Protein AF-A0A2T0FEZ1-F1 (afdb_monomer_lite)

Radius of gyration: 30.51 Å; chains: 1; bounding box: 75×72×94 Å

pLDDT: mean 79.07, std 20.35, range [36.94, 98.0]

InterPro domains:
  IPR008721 ORC6, first cyclin-like domain [PF05460] (5-86)

Structure (mmCIF, N/CA/C/O backbone):
data_AF-A0A2T0FEZ1-F1
#
_entry.id   AF-A0A2T0FEZ1-F1
#
loop_
_atom_site.group_PDB
_atom_site.id
_atom_site.type_symbol
_atom_site.label_atom_id
_atom_site.label_alt_id
_atom_site.label_comp_id
_atom_site.label_asym_id
_atom_site.label_entity_id
_atom_site.label_seq_id
_atom_site.pdbx_PDB_ins_code
_atom_site.Cartn_x
_atom_site.Cartn_y
_atom_site.Cartn_z
_atom_site.occupancy
_atom_site.B_iso_or_equiv
_atom_site.auth_seq_id
_atom_site.auth_comp_id
_atom_site.auth_asym_id
_atom_site.auth_atom_id
_atom_site.pdbx_PDB_model_num
ATOM 1 N N . MET A 1 1 ? 19.765 -25.199 -3.567 1.00 85.38 1 MET A N 1
ATOM 2 C CA . MET A 1 1 ? 18.844 -24.347 -4.361 1.00 85.38 1 MET A CA 1
ATOM 3 C C . MET A 1 1 ? 17.421 -24.829 -4.163 1.00 85.38 1 MET A C 1
ATOM 5 O O . MET A 1 1 ? 16.591 -24.008 -3.808 1.00 85.38 1 MET A O 1
ATOM 9 N N . ASP A 1 2 ? 17.162 -26.126 -4.337 1.00 91.62 2 ASP A N 1
ATOM 10 C CA . ASP A 1 2 ? 15.816 -26.688 -4.180 1.00 91.62 2 ASP A CA 1
ATOM 11 C C . ASP A 1 2 ? 15.259 -26.542 -2.753 1.00 91.62 2 ASP A C 1
ATOM 13 O O . ASP A 1 2 ? 14.091 -26.197 -2.619 1.00 91.62 2 ASP A O 1
ATOM 17 N N . ASP A 1 3 ? 16.087 -26.662 -1.706 1.00 94.62 3 ASP A N 1
ATOM 18 C CA . ASP A 1 3 ? 15.640 -26.450 -0.314 1.00 94.62 3 ASP A CA 1
ATOM 19 C C . ASP A 1 3 ? 15.096 -25.032 -0.078 1.00 94.62 3 ASP A C 1
ATOM 21 O O . ASP A 1 3 ? 14.018 -24.860 0.478 1.00 94.62 3 ASP A O 1
ATOM 25 N N . ALA A 1 4 ? 15.786 -24.010 -0.597 1.00 93.88 4 ALA A N 1
ATOM 26 C CA . ALA A 1 4 ? 15.335 -22.620 -0.497 1.00 93.88 4 ALA A CA 1
ATOM 27 C C . ALA A 1 4 ? 14.052 -22.359 -1.308 1.00 93.88 4 ALA A C 1
ATOM 29 O O . ALA A 1 4 ? 13.229 -21.529 -0.936 1.00 93.88 4 ALA A O 1
ATOM 30 N N . LEU A 1 5 ? 13.866 -23.055 -2.435 1.00 95.56 5 LEU A N 1
ATOM 31 C CA . LEU A 1 5 ? 12.631 -22.962 -3.218 1.00 95.56 5 LEU A CA 1
ATOM 32 C C . LEU A 1 5 ? 11.466 -23.659 -2.514 1.00 95.56 5 LEU A C 1
ATOM 34 O O . LEU A 1 5 ? 10.333 -23.196 -2.632 1.00 95.56 5 LEU A O 1
ATOM 38 N N . ARG A 1 6 ? 11.746 -24.747 -1.789 1.00 95.81 6 ARG A N 1
ATOM 39 C CA . ARG A 1 6 ? 10.765 -25.448 -0.963 1.00 95.81 6 ARG A CA 1
ATOM 40 C C . ARG A 1 6 ? 10.311 -24.577 0.204 1.00 95.81 6 ARG A C 1
ATOM 42 O O . ARG A 1 6 ? 9.114 -24.385 0.335 1.00 95.81 6 ARG A O 1
ATOM 49 N N . GLU A 1 7 ? 11.233 -23.961 0.939 1.00 95.00 7 GLU A N 1
ATOM 50 C CA . GLU A 1 7 ? 10.904 -23.036 2.037 1.00 95.00 7 GLU A CA 1
ATOM 51 C C . GLU A 1 7 ? 10.007 -21.876 1.564 1.00 95.00 7 GLU A C 1
ATOM 53 O O . GLU A 1 7 ? 8.991 -21.556 2.180 1.00 95.00 7 GLU A O 1
ATOM 58 N N . ILE A 1 8 ? 10.324 -21.276 0.408 1.00 94.44 8 ILE A N 1
ATOM 59 C CA . ILE A 1 8 ? 9.474 -20.232 -0.182 1.00 94.44 8 ILE A CA 1
ATOM 60 C C . ILE A 1 8 ? 8.095 -20.793 -0.552 1.00 94.44 8 ILE A C 1
ATOM 62 O O . ILE A 1 8 ? 7.090 -20.125 -0.319 1.00 94.44 8 ILE A O 1
ATOM 66 N N . ALA A 1 9 ? 8.025 -21.994 -1.129 1.00 93.31 9 ALA A N 1
ATOM 67 C CA . ALA A 1 9 ? 6.754 -22.609 -1.500 1.00 93.31 9 ALA A CA 1
ATOM 68 C C . ALA A 1 9 ? 5.882 -22.912 -0.273 1.00 93.31 9 ALA A C 1
ATOM 70 O O . ALA A 1 9 ? 4.688 -22.634 -0.319 1.00 93.31 9 ALA A O 1
ATOM 71 N N . GLU A 1 10 ? 6.476 -23.390 0.823 1.00 94.06 10 GLU A N 1
ATOM 72 C CA . GLU A 1 10 ? 5.790 -23.651 2.101 1.00 94.06 10 GLU A CA 1
ATOM 73 C C . GLU A 1 10 ? 5.221 -22.365 2.711 1.00 94.06 10 GLU A C 1
ATOM 75 O O . GLU A 1 10 ? 4.186 -22.389 3.364 1.00 94.06 10 GLU A O 1
ATOM 80 N N . SER A 1 11 ? 5.849 -21.214 2.449 1.00 92.75 11 SER A N 1
ATOM 81 C CA . SER A 1 11 ? 5.315 -19.917 2.882 1.00 92.75 11 SER A CA 1
ATOM 82 C C . SER A 1 11 ? 4.126 -19.407 2.052 1.00 92.75 11 SER A C 1
ATOM 84 O O . SER A 1 11 ? 3.461 -18.459 2.470 1.00 92.75 11 SER A O 1
ATOM 86 N N . LEU A 1 12 ? 3.885 -19.981 0.866 1.00 89.62 12 LEU A N 1
ATOM 87 C CA . LEU A 1 12 ? 2.881 -19.516 -0.103 1.00 89.62 12 LEU A CA 1
ATOM 88 C C . LEU A 1 12 ? 1.716 -20.487 -0.305 1.00 89.62 12 LEU A C 1
ATOM 90 O O . LEU A 1 12 ? 0.658 -20.067 -0.769 1.00 89.62 12 LEU A O 1
ATOM 94 N N . LEU A 1 13 ? 1.925 -21.772 -0.030 1.00 90.44 13 LEU A N 1
ATOM 95 C CA . LEU A 1 13 ? 0.985 -22.853 -0.295 1.00 90.44 13 LEU A CA 1
ATOM 96 C C . LEU A 1 13 ? 0.828 -23.720 0.951 1.00 90.44 13 LEU A C 1
ATOM 98 O O . LEU A 1 13 ? 1.823 -24.102 1.560 1.00 90.44 13 LEU A O 1
ATOM 102 N N . ASP A 1 14 ? -0.412 -24.106 1.252 1.00 87.44 14 ASP A N 1
ATOM 103 C CA . ASP A 1 14 ? -0.708 -25.040 2.346 1.00 87.44 14 ASP A CA 1
ATOM 104 C C . ASP A 1 14 ? -0.214 -26.469 2.044 1.00 87.44 14 ASP A C 1
ATOM 106 O O . ASP A 1 14 ? 0.121 -27.216 2.961 1.00 87.44 14 ASP A O 1
ATOM 110 N N . ASP A 1 15 ? -0.144 -26.846 0.760 1.00 90.00 15 ASP A N 1
ATOM 111 C CA . ASP A 1 15 ? 0.388 -28.134 0.301 1.00 90.00 15 ASP A CA 1
ATOM 112 C C . ASP A 1 15 ? 1.442 -27.936 -0.798 1.00 90.00 15 ASP A C 1
ATOM 114 O O . ASP A 1 15 ? 1.159 -27.490 -1.919 1.00 90.00 15 ASP A O 1
ATOM 118 N N . VAL A 1 16 ? 2.695 -28.257 -0.472 1.00 89.81 16 VAL A N 1
ATOM 119 C CA . VAL A 1 16 ? 3.830 -28.066 -1.376 1.00 89.81 16 VAL A CA 1
ATOM 120 C C . VAL A 1 16 ? 4.027 -29.296 -2.245 1.00 89.81 16 VAL A C 1
ATOM 122 O O . VAL A 1 16 ? 4.736 -30.244 -1.907 1.00 89.81 16 VAL A O 1
ATOM 125 N N . SER A 1 17 ? 3.460 -29.239 -3.448 1.00 94.06 17 SER A N 1
ATOM 126 C CA . SER A 1 17 ? 3.704 -30.263 -4.459 1.00 94.06 17 SER A CA 1
ATOM 127 C C . SER A 1 17 ? 5.149 -30.217 -4.971 1.00 94.06 17 SER A C 1
ATOM 129 O O . SER A 1 17 ? 5.649 -29.176 -5.407 1.00 94.06 17 SER A O 1
ATOM 131 N N . GLU A 1 18 ? 5.801 -31.379 -5.064 1.00 94.44 18 GLU A N 1
ATOM 132 C CA . GLU A 1 18 ? 7.121 -31.531 -5.697 1.00 94.44 18 GLU A CA 1
ATOM 133 C C . GLU A 1 18 ? 7.138 -31.013 -7.151 1.00 94.44 18 GLU A C 1
ATOM 135 O O . GLU A 1 18 ? 8.157 -30.530 -7.654 1.00 94.44 18 GLU A O 1
ATOM 140 N N . ARG A 1 19 ? 5.975 -31.024 -7.820 1.00 93.88 19 ARG A N 1
ATOM 141 C CA . ARG A 1 19 ? 5.798 -30.431 -9.153 1.00 93.88 19 ARG A CA 1
ATOM 142 C C . ARG A 1 19 ? 6.050 -28.924 -9.159 1.00 93.88 19 ARG A C 1
ATOM 144 O O . ARG A 1 19 ? 6.639 -28.434 -10.123 1.00 93.88 19 ARG A O 1
ATOM 151 N N . VAL A 1 20 ? 5.630 -28.208 -8.112 1.00 95.88 20 VAL A N 1
ATOM 152 C CA . VAL A 1 20 ? 5.852 -26.761 -7.971 1.00 95.88 20 VAL A CA 1
ATOM 153 C C . VAL A 1 20 ? 7.341 -26.500 -7.809 1.00 95.88 20 VAL A C 1
ATOM 155 O O . VAL A 1 20 ? 7.899 -25.767 -8.618 1.00 95.88 20 VAL A O 1
ATOM 158 N N . VAL A 1 21 ? 8.013 -27.174 -6.871 1.00 97.06 21 VAL A N 1
ATOM 159 C CA . VAL A 1 21 ? 9.461 -27.002 -6.635 1.00 97.06 21 VAL A CA 1
ATOM 160 C C . VAL A 1 21 ? 10.263 -27.280 -7.910 1.00 97.06 21 VAL A C 1
ATOM 162 O O . VAL A 1 21 ? 11.043 -26.435 -8.351 1.00 97.06 21 VAL A O 1
ATOM 165 N N . ARG A 1 22 ? 9.999 -28.405 -8.588 1.00 97.44 22 ARG A N 1
ATOM 166 C CA . ARG A 1 22 ? 10.683 -28.766 -9.840 1.00 97.44 22 ARG A CA 1
ATOM 167 C C . ARG A 1 22 ? 10.447 -27.742 -10.953 1.00 97.44 22 ARG A C 1
ATOM 169 O O . ARG A 1 22 ? 11.364 -27.435 -11.723 1.00 97.44 22 ARG A O 1
ATOM 176 N N . ARG A 1 23 ? 9.224 -27.212 -11.068 1.00 97.12 23 ARG A N 1
ATOM 177 C CA . ARG A 1 23 ? 8.894 -26.162 -12.041 1.00 97.12 23 ARG A CA 1
ATOM 178 C C . ARG A 1 23 ? 9.612 -24.857 -11.701 1.00 97.12 23 ARG A C 1
ATOM 180 O O . ARG A 1 23 ? 10.198 -24.261 -12.603 1.00 97.12 23 ARG A O 1
ATOM 187 N N . SER A 1 24 ? 9.639 -24.460 -10.433 1.00 97.44 24 SER A N 1
ATOM 188 C CA . SER A 1 24 ? 10.352 -23.278 -9.943 1.00 97.44 24 SER A CA 1
ATOM 189 C C . SER A 1 24 ? 11.839 -23.335 -10.278 1.00 97.44 24 SER A C 1
ATOM 191 O O . SER A 1 24 ? 12.358 -22.383 -10.859 1.00 97.44 24 SER A O 1
ATOM 193 N N . SER A 1 25 ? 12.516 -24.463 -10.032 1.00 97.94 25 SER A N 1
ATOM 194 C CA . SER A 1 25 ? 13.940 -24.627 -10.368 1.00 97.94 25 SER A CA 1
ATOM 195 C C . SER A 1 25 ? 14.194 -24.438 -11.867 1.00 97.94 25 SER A C 1
ATOM 197 O O . SER A 1 25 ? 15.121 -23.728 -12.264 1.00 97.94 25 SER A O 1
ATOM 199 N N . LYS A 1 26 ? 13.315 -24.977 -12.728 1.00 97.75 26 LYS A N 1
ATOM 200 C CA . LYS A 1 26 ? 13.391 -24.766 -14.184 1.00 97.75 26 LYS A CA 1
ATOM 201 C C . LYS A 1 26 ? 13.213 -23.292 -14.565 1.00 97.75 26 LYS A C 1
ATOM 203 O O . LYS A 1 26 ? 13.960 -22.793 -15.406 1.00 97.75 26 LYS A O 1
ATOM 208 N N . LEU A 1 27 ? 12.263 -22.589 -13.947 1.00 97.81 27 LEU A N 1
ATOM 209 C CA . LEU A 1 27 ? 12.028 -21.161 -14.190 1.00 97.81 27 LEU A CA 1
ATOM 210 C C . LEU A 1 27 ? 13.195 -20.293 -13.709 1.00 97.81 27 LEU A C 1
ATOM 212 O O . LEU A 1 27 ? 13.556 -19.328 -14.380 1.00 97.81 27 LEU A O 1
ATOM 216 N N . VAL A 1 28 ? 13.848 -20.643 -12.598 1.00 98.00 28 VAL A N 1
ATOM 217 C CA . VAL A 1 28 ? 15.049 -19.933 -12.133 1.00 98.00 28 VAL A CA 1
ATOM 218 C C . VAL A 1 28 ? 16.181 -20.063 -13.151 1.00 98.00 28 VAL A C 1
ATOM 220 O O . VAL A 1 28 ? 16.783 -19.055 -13.518 1.00 98.00 28 VAL A O 1
ATOM 223 N N . LEU A 1 29 ? 16.432 -21.266 -13.672 1.00 97.75 29 LEU A N 1
ATOM 224 C CA . LEU A 1 29 ? 17.444 -21.474 -14.712 1.00 97.75 29 LEU A CA 1
ATOM 225 C C . LEU A 1 29 ? 17.116 -20.696 -15.995 1.00 97.75 29 LEU A C 1
ATOM 227 O O . LEU A 1 29 ? 17.984 -20.021 -16.546 1.00 97.75 29 LEU A O 1
ATOM 231 N N . GLN A 1 30 ? 15.858 -20.726 -16.441 1.00 97.81 30 GLN A N 1
ATOM 232 C CA . GLN A 1 30 ? 15.417 -19.980 -17.624 1.00 97.81 30 GLN A CA 1
ATOM 233 C C . GLN A 1 30 ? 15.500 -18.463 -17.432 1.00 97.81 30 GLN A C 1
ATOM 235 O O . GLN A 1 30 ? 15.956 -17.752 -18.328 1.00 97.81 30 GLN A O 1
ATOM 240 N N . SER A 1 31 ? 15.092 -17.956 -16.268 1.00 98.00 31 SER A N 1
ATOM 241 C CA . SER A 1 31 ? 15.132 -16.522 -15.984 1.00 98.00 31 SER A CA 1
ATOM 242 C C . SER A 1 31 ? 16.561 -16.002 -15.923 1.00 98.00 31 SER A C 1
ATOM 244 O O . SER A 1 31 ? 16.795 -14.883 -16.357 1.00 98.00 31 SER A O 1
ATOM 246 N N . ARG A 1 32 ? 17.537 -16.782 -15.437 1.00 97.50 32 ARG A N 1
ATOM 247 C CA . ARG A 1 32 ? 18.953 -16.371 -15.438 1.00 97.50 32 ARG A CA 1
ATOM 248 C C . ARG A 1 32 ? 19.506 -16.174 -16.848 1.00 97.50 32 ARG A C 1
ATOM 250 O O . ARG A 1 32 ? 20.356 -15.317 -17.046 1.00 97.50 32 ARG A O 1
ATOM 257 N N . ALA A 1 33 ? 19.013 -16.943 -17.819 1.00 97.25 33 ALA A N 1
ATOM 258 C CA . ALA A 1 33 ? 19.422 -16.811 -19.214 1.00 97.25 33 ALA A CA 1
ATOM 259 C C . ALA A 1 33 ? 18.756 -15.620 -19.926 1.00 97.25 33 ALA A C 1
ATOM 261 O O . ALA A 1 33 ? 19.363 -15.023 -20.810 1.00 97.25 33 ALA A O 1
ATOM 262 N N . LYS A 1 34 ? 17.510 -15.286 -19.562 1.00 97.50 34 LYS A N 1
ATOM 263 C CA . LYS A 1 34 ? 16.696 -14.282 -20.271 1.00 97.50 34 LYS A CA 1
ATOM 264 C C . LYS A 1 34 ? 16.629 -12.914 -19.593 1.00 97.50 34 LYS A C 1
ATOM 266 O O . LYS A 1 34 ? 16.506 -11.902 -20.268 1.00 97.50 34 LYS A O 1
ATOM 271 N N . ILE A 1 35 ? 16.681 -12.882 -18.265 1.00 97.75 35 ILE A N 1
ATOM 272 C CA . ILE A 1 35 ? 16.361 -11.708 -17.452 1.00 97.75 35 ILE A CA 1
ATOM 273 C C . ILE A 1 35 ? 17.576 -11.345 -16.606 1.00 97.75 35 ILE A C 1
ATOM 275 O O . ILE A 1 35 ? 17.940 -12.059 -15.663 1.00 97.75 35 ILE A O 1
ATOM 279 N N . GLN A 1 36 ? 18.174 -10.202 -16.930 1.00 97.62 36 GLN A N 1
ATOM 280 C CA . GLN A 1 36 ? 19.256 -9.607 -16.153 1.00 97.62 36 GLN A CA 1
ATOM 281 C C . GLN A 1 36 ? 18.666 -8.734 -15.046 1.00 97.62 36 GLN A C 1
ATOM 283 O O . GLN A 1 36 ? 17.949 -7.775 -15.332 1.00 97.62 36 GLN A O 1
ATOM 288 N N . LEU A 1 37 ? 18.960 -9.074 -13.792 1.00 96.69 37 LEU A N 1
ATOM 289 C CA . LEU A 1 37 ? 18.523 -8.318 -12.619 1.00 96.69 37 LEU A CA 1
ATOM 290 C C . LEU A 1 37 ? 19.709 -7.613 -11.973 1.00 96.69 37 LEU A C 1
ATOM 292 O O . LEU A 1 37 ? 20.859 -8.042 -12.088 1.00 96.69 37 LEU A O 1
ATOM 296 N N . LYS A 1 38 ? 19.434 -6.521 -11.261 1.00 97.12 38 LYS A N 1
ATOM 297 C CA . LYS A 1 38 ? 20.446 -5.879 -10.419 1.00 97.12 38 LYS A CA 1
ATOM 298 C C . LYS A 1 38 ? 20.722 -6.736 -9.180 1.00 97.12 38 LYS A C 1
ATOM 300 O O . LYS A 1 38 ? 19.825 -7.441 -8.723 1.00 97.12 38 LYS A O 1
ATOM 305 N N . PRO A 1 39 ? 21.893 -6.592 -8.533 1.00 97.31 39 PRO A N 1
ATOM 306 C CA . PRO A 1 39 ? 22.190 -7.316 -7.294 1.00 97.31 39 PRO A CA 1
ATOM 307 C C . PRO A 1 39 ? 21.129 -7.143 -6.193 1.00 97.31 39 PRO A C 1
ATOM 309 O O . PRO A 1 39 ? 20.819 -8.092 -5.485 1.00 97.31 39 PRO A O 1
ATOM 312 N N . ALA A 1 40 ? 20.520 -5.955 -6.087 1.00 95.25 40 ALA A N 1
ATOM 313 C CA . ALA A 1 40 ? 19.446 -5.679 -5.125 1.00 95.25 40 ALA A CA 1
ATOM 314 C C . ALA A 1 40 ? 18.097 -6.348 -5.474 1.00 95.25 40 ALA A C 1
ATOM 316 O O . ALA A 1 40 ? 17.218 -6.442 -4.624 1.00 95.25 40 ALA A O 1
ATOM 317 N N . GLU A 1 41 ? 17.919 -6.785 -6.721 1.00 96.69 41 GLU A N 1
ATOM 318 C CA . GLU A 1 41 ? 16.696 -7.408 -7.242 1.00 96.69 41 GLU A CA 1
ATOM 319 C C . GLU A 1 41 ? 16.800 -8.944 -7.267 1.00 96.69 41 GLU A C 1
ATOM 321 O O . GLU A 1 41 ? 15.778 -9.626 -7.279 1.00 96.69 41 GLU A O 1
ATOM 326 N N . GLU A 1 42 ? 18.015 -9.505 -7.229 1.00 95.88 42 GLU A N 1
ATOM 327 C CA . GLU A 1 42 ? 18.256 -10.956 -7.259 1.00 95.88 42 GLU A CA 1
ATOM 328 C C . GLU A 1 42 ? 17.499 -11.761 -6.184 1.00 95.88 42 GLU A C 1
ATOM 330 O O . GLU A 1 42 ? 16.973 -12.823 -6.533 1.00 95.88 42 GLU A O 1
ATOM 335 N N . PRO A 1 43 ? 17.328 -11.291 -4.927 1.00 94.38 43 PRO A N 1
ATOM 336 C CA . PRO A 1 43 ? 16.519 -12.011 -3.938 1.00 94.38 43 PRO A CA 1
ATOM 337 C C . PRO A 1 43 ? 15.067 -12.258 -4.382 1.00 94.38 43 PRO A C 1
ATOM 339 O O . PRO A 1 43 ? 14.451 -13.235 -3.960 1.00 94.38 43 PRO A O 1
ATOM 342 N N . ALA A 1 44 ? 14.514 -11.418 -5.267 1.00 96.88 44 ALA A N 1
ATOM 343 C CA . ALA A 1 44 ? 13.156 -11.583 -5.778 1.00 96.88 44 ALA A CA 1
ATOM 344 C C . ALA A 1 44 ? 13.032 -12.697 -6.832 1.00 96.88 44 ALA A C 1
ATOM 346 O O . ALA A 1 44 ? 11.938 -13.223 -7.016 1.00 96.88 44 ALA A O 1
ATOM 347 N N . ARG A 1 45 ? 14.119 -13.094 -7.511 1.00 97.69 45 ARG A N 1
ATOM 348 C CA . ARG A 1 45 ? 14.080 -14.053 -8.633 1.00 97.69 45 ARG A CA 1
ATOM 349 C C . ARG A 1 45 ? 13.473 -15.394 -8.230 1.00 97.69 45 ARG A C 1
ATOM 351 O O . ARG A 1 45 ? 12.535 -15.860 -8.870 1.00 97.69 45 ARG A O 1
ATOM 358 N N . SER A 1 46 ? 14.005 -16.007 -7.173 1.00 96.88 46 SER A N 1
ATOM 359 C CA . SER A 1 46 ? 13.514 -17.294 -6.667 1.00 96.88 46 SER A CA 1
ATOM 360 C C . SER A 1 46 ? 12.055 -17.190 -6.234 1.00 96.88 46 SER A C 1
ATOM 362 O O . SER A 1 46 ? 11.253 -18.054 -6.569 1.00 96.88 46 SER A O 1
ATOM 364 N N . TYR A 1 47 ? 11.706 -16.088 -5.570 1.00 96.50 47 TYR A N 1
ATOM 365 C CA . TYR A 1 47 ? 10.362 -15.836 -5.067 1.00 96.50 47 TYR A CA 1
ATOM 366 C C . TYR A 1 47 ? 9.331 -15.706 -6.199 1.00 96.50 47 TYR A C 1
ATOM 368 O O . TYR A 1 47 ? 8.300 -16.370 -6.174 1.00 96.50 47 TYR A O 1
ATOM 376 N N . ILE A 1 48 ? 9.644 -14.937 -7.249 1.00 97.00 48 ILE A N 1
ATOM 377 C CA . ILE A 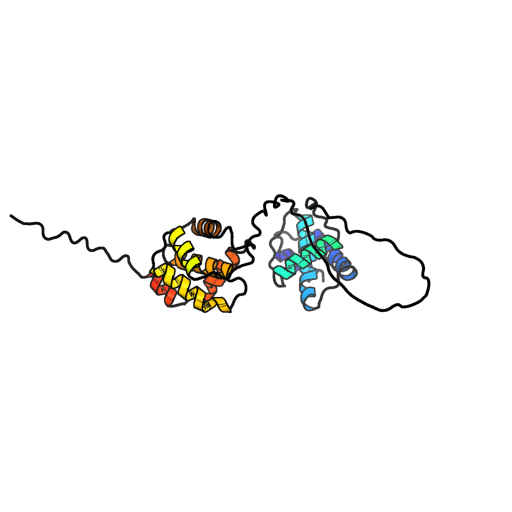1 48 ? 8.787 -14.784 -8.437 1.00 97.00 48 ILE A CA 1
ATOM 378 C C . ILE A 1 48 ? 8.645 -16.114 -9.185 1.00 97.00 48 ILE A C 1
ATOM 380 O O . ILE A 1 48 ? 7.549 -16.465 -9.611 1.00 97.00 48 ILE A O 1
ATOM 384 N N . CYS A 1 49 ? 9.725 -16.885 -9.334 1.00 97.50 49 CYS A N 1
ATOM 385 C CA . CYS A 1 49 ? 9.650 -18.195 -9.982 1.00 97.50 49 CYS A CA 1
ATOM 386 C C . CYS A 1 49 ? 8.742 -19.172 -9.226 1.00 97.50 49 CYS A C 1
ATOM 388 O O . CYS A 1 49 ? 7.996 -19.908 -9.873 1.00 97.50 49 CYS A O 1
ATOM 390 N N . VAL A 1 50 ? 8.790 -19.175 -7.889 1.00 96.81 50 VAL A N 1
ATOM 391 C CA . VAL A 1 50 ? 7.888 -19.994 -7.066 1.00 96.81 50 VAL A CA 1
ATOM 392 C C . VAL A 1 50 ? 6.453 -19.501 -7.183 1.00 96.81 50 VAL A C 1
ATOM 394 O O . VAL A 1 50 ? 5.572 -20.319 -7.427 1.00 96.81 50 VAL A O 1
ATOM 397 N N . LEU A 1 51 ? 6.228 -18.187 -7.115 1.00 95.75 51 LEU A N 1
ATOM 398 C CA . LEU A 1 51 ? 4.908 -17.582 -7.290 1.00 95.75 51 LEU A CA 1
ATOM 399 C C . LEU A 1 51 ? 4.268 -18.004 -8.621 1.00 95.75 51 LEU A C 1
ATOM 401 O O . LEU A 1 51 ? 3.176 -18.558 -8.630 1.00 95.75 51 LEU A O 1
ATOM 405 N N . LEU A 1 52 ? 4.977 -17.843 -9.743 1.00 95.62 52 LEU A N 1
ATOM 406 C CA . LEU A 1 52 ? 4.467 -18.210 -11.071 1.00 95.62 52 LEU A CA 1
ATOM 407 C C . LEU A 1 52 ? 4.255 -19.723 -11.236 1.00 95.62 52 LEU A C 1
ATOM 409 O O . LEU A 1 52 ? 3.360 -20.158 -11.963 1.00 95.62 52 LEU A O 1
ATOM 413 N N . ALA A 1 53 ? 5.090 -20.550 -10.601 1.00 96.00 53 ALA A N 1
ATOM 414 C CA . ALA A 1 53 ? 4.908 -21.999 -10.606 1.00 96.00 53 ALA A CA 1
ATOM 415 C C . ALA A 1 53 ? 3.683 -22.422 -9.785 1.00 96.00 53 ALA A C 1
ATOM 417 O O . ALA A 1 53 ? 2.961 -23.324 -10.214 1.00 96.00 53 ALA A O 1
ATOM 418 N N . ALA A 1 54 ? 3.460 -21.765 -8.647 1.00 94.50 54 ALA A N 1
ATOM 419 C CA . ALA A 1 54 ? 2.328 -21.977 -7.761 1.00 94.50 54 ALA A CA 1
ATOM 420 C C . ALA A 1 54 ? 1.017 -21.519 -8.413 1.00 94.50 54 ALA A C 1
ATOM 422 O O . ALA A 1 54 ? 0.095 -22.321 -8.496 1.00 94.50 54 ALA A O 1
ATOM 423 N N . GLU A 1 55 ? 0.965 -20.313 -8.989 1.00 93.50 55 GLU A N 1
ATOM 424 C CA . GLU A 1 55 ? -0.190 -19.803 -9.751 1.00 93.50 55 GLU A CA 1
ATOM 425 C C . GLU A 1 55 ? -0.575 -20.750 -10.894 1.00 93.50 55 GLU A C 1
ATOM 427 O O . GLU A 1 55 ? -1.743 -21.071 -11.094 1.00 93.50 55 GLU A O 1
ATOM 432 N N . ALA A 1 56 ? 0.413 -21.271 -11.627 1.00 92.56 56 ALA A N 1
ATOM 433 C CA . ALA A 1 56 ? 0.163 -22.231 -12.698 1.00 92.56 56 ALA A CA 1
ATOM 434 C C . ALA A 1 56 ? -0.280 -23.619 -12.200 1.00 92.56 56 ALA A C 1
ATOM 436 O O . ALA A 1 56 ? -0.720 -24.435 -13.011 1.00 92.56 56 ALA A O 1
ATOM 437 N N . HIS A 1 57 ? -0.101 -23.919 -10.911 1.00 91.50 57 HIS A N 1
ATOM 438 C CA . HIS A 1 57 ? -0.520 -25.172 -10.291 1.00 91.50 57 HIS A CA 1
ATOM 439 C C . HIS A 1 57 ? -1.902 -25.060 -9.638 1.00 91.50 57 HIS A C 1
ATOM 441 O O . HIS A 1 57 ? -2.725 -25.948 -9.846 1.00 91.50 57 HIS A O 1
ATOM 447 N N . SER A 1 58 ? -2.155 -23.984 -8.890 1.00 89.50 58 SER A N 1
ATOM 448 C CA . SER A 1 58 ? -3.411 -23.734 -8.173 1.00 89.50 58 SER A CA 1
ATOM 449 C C . SER A 1 58 ? -4.487 -23.090 -9.050 1.00 89.50 58 SER A C 1
ATOM 451 O O . SER A 1 58 ? -5.672 -23.243 -8.771 1.00 89.50 58 SER A O 1
ATOM 453 N N . GLY A 1 59 ? -4.095 -22.360 -10.100 1.00 85.69 59 GLY A N 1
ATOM 454 C CA . GLY A 1 59 ? -5.003 -21.542 -10.906 1.00 85.69 59 GLY A CA 1
ATOM 455 C C . GLY A 1 59 ? -5.501 -20.278 -10.194 1.00 85.69 59 GLY A C 1
ATOM 456 O O . GLY A 1 59 ? -6.381 -19.603 -10.724 1.00 85.69 59 GLY A O 1
ATOM 457 N N . GLN A 1 60 ? -4.959 -19.953 -9.016 1.00 80.50 60 GLN A N 1
ATOM 458 C CA . GLN A 1 60 ? -5.333 -18.786 -8.221 1.00 80.50 60 GLN A CA 1
ATOM 459 C C . GLN A 1 60 ? -4.137 -17.846 -8.048 1.00 80.50 60 GLN A C 1
ATOM 461 O O . GLN A 1 60 ? -3.007 -18.293 -7.852 1.00 80.50 60 GLN A O 1
ATOM 466 N N . GLU A 1 61 ? -4.405 -16.540 -8.086 1.00 84.94 61 GLU A N 1
ATOM 467 C CA . GLU A 1 61 ? -3.422 -15.507 -7.767 1.00 84.94 61 GLU A CA 1
ATOM 468 C C . GLU A 1 61 ? -3.130 -15.504 -6.259 1.00 84.94 61 GLU A C 1
ATOM 470 O O . GLU A 1 61 ? -4.043 -15.436 -5.430 1.00 84.94 61 GLU A O 1
ATOM 475 N N . LEU A 1 62 ? -1.851 -15.615 -5.900 1.00 85.75 62 LEU A N 1
ATOM 476 C CA . LEU A 1 62 ? -1.413 -15.733 -4.510 1.00 85.75 62 LEU A CA 1
ATOM 477 C C . LEU A 1 62 ? -0.883 -14.392 -4.005 1.00 85.75 62 LEU A C 1
ATOM 479 O O . LEU A 1 62 ? -0.002 -13.775 -4.606 1.00 85.75 62 LEU A O 1
ATOM 483 N N . ALA A 1 63 ? -1.395 -13.952 -2.856 1.00 80.19 63 ALA A N 1
ATOM 484 C CA . ALA A 1 63 ? -0.899 -12.764 -2.180 1.00 80.19 63 ALA A CA 1
ATOM 485 C C . ALA A 1 63 ? 0.383 -13.108 -1.412 1.00 80.19 63 ALA A C 1
ATOM 487 O O . ALA A 1 63 ? 0.352 -13.766 -0.375 1.00 80.19 63 ALA A O 1
ATOM 488 N N . ALA A 1 64 ? 1.519 -12.655 -1.929 1.00 77.19 64 ALA A N 1
ATOM 489 C CA . ALA A 1 64 ? 2.832 -12.971 -1.392 1.00 77.19 64 ALA A CA 1
ATOM 490 C C . ALA A 1 64 ? 3.462 -11.741 -0.714 1.00 77.19 64 ALA A C 1
ATOM 492 O O . ALA A 1 64 ? 3.291 -10.620 -1.196 1.00 77.19 64 ALA A O 1
ATOM 493 N N . LYS A 1 65 ? 4.203 -11.921 0.392 1.00 87.50 65 LYS A N 1
ATOM 494 C CA . LYS A 1 65 ? 4.949 -10.832 1.052 1.00 87.50 65 LYS A CA 1
ATOM 495 C C . LYS A 1 65 ? 6.322 -10.692 0.382 1.00 87.50 65 LYS A C 1
ATOM 497 O O . LYS A 1 65 ? 7.205 -11.509 0.642 1.00 87.50 65 LYS A O 1
ATOM 502 N N . PRO A 1 66 ? 6.535 -9.681 -0.474 1.00 86.00 66 PRO A N 1
ATOM 503 C CA . PRO A 1 66 ? 7.701 -9.668 -1.340 1.00 86.00 66 PRO A CA 1
ATOM 504 C C . PRO A 1 66 ? 8.992 -9.340 -0.566 1.00 86.00 66 PRO A C 1
ATOM 506 O O . PRO A 1 66 ? 8.967 -8.516 0.351 1.00 86.00 66 PRO A O 1
ATOM 509 N N . PRO A 1 67 ? 10.146 -9.908 -0.971 1.00 89.12 67 PRO A N 1
ATOM 510 C CA . PRO A 1 67 ? 11.455 -9.604 -0.376 1.00 89.12 67 PRO A CA 1
ATOM 511 C C . PRO A 1 67 ? 12.014 -8.235 -0.804 1.00 89.12 67 PRO A C 1
ATOM 513 O O . PRO A 1 67 ? 13.051 -7.796 -0.315 1.00 89.12 67 PRO A O 1
ATOM 516 N N . VAL A 1 68 ? 11.344 -7.563 -1.741 1.00 92.06 68 VAL A N 1
ATOM 517 C CA . VAL A 1 68 ? 11.703 -6.246 -2.280 1.00 92.06 68 VAL A CA 1
ATOM 518 C C . VAL A 1 68 ? 10.490 -5.313 -2.185 1.00 92.06 68 VAL A C 1
ATOM 520 O O . VAL A 1 68 ? 9.368 -5.799 -2.023 1.00 92.06 68 VAL A O 1
ATOM 523 N N . PRO A 1 69 ? 10.663 -3.981 -2.302 1.00 94.00 69 PRO A N 1
ATOM 524 C CA . PRO A 1 69 ? 9.546 -3.044 -2.234 1.00 94.00 69 PRO A CA 1
ATOM 525 C C . PRO A 1 69 ? 8.393 -3.438 -3.180 1.00 94.00 69 PRO A C 1
ATOM 527 O O . PRO A 1 69 ? 8.662 -3.719 -4.353 1.00 94.00 69 PRO A O 1
ATOM 530 N N . PRO A 1 70 ? 7.121 -3.414 -2.730 1.00 90.25 70 PRO A N 1
ATOM 531 C CA . PRO A 1 70 ? 5.990 -3.961 -3.492 1.00 90.25 70 PRO A CA 1
ATOM 532 C C . PRO A 1 70 ? 5.871 -3.413 -4.918 1.00 90.25 70 PRO A C 1
ATOM 534 O O . PRO A 1 70 ? 5.706 -4.168 -5.869 1.00 90.25 70 PRO A O 1
ATOM 537 N N . ALA A 1 71 ? 6.071 -2.103 -5.095 1.00 91.62 71 ALA A N 1
ATOM 538 C CA . ALA A 1 71 ? 6.004 -1.462 -6.408 1.00 91.62 71 ALA A CA 1
ATOM 539 C C . ALA A 1 71 ? 7.092 -1.938 -7.391 1.00 91.62 71 ALA A C 1
ATOM 541 O O . ALA A 1 71 ? 6.899 -1.874 -8.605 1.00 91.62 71 ALA A O 1
ATOM 542 N N . LEU A 1 72 ? 8.252 -2.366 -6.884 1.00 93.88 72 LEU A N 1
ATOM 543 C CA . LEU A 1 72 ? 9.307 -2.969 -7.696 1.00 93.88 72 LEU A CA 1
ATOM 544 C C . LEU A 1 72 ? 8.979 -4.435 -7.983 1.00 93.88 72 LEU A C 1
ATOM 546 O O . LEU A 1 72 ? 9.123 -4.872 -9.121 1.00 93.88 72 LEU A O 1
ATOM 550 N N . PHE A 1 73 ? 8.485 -5.162 -6.979 1.00 95.44 73 PHE A N 1
ATOM 551 C CA . PHE A 1 73 ? 8.092 -6.561 -7.115 1.00 95.44 73 PHE A CA 1
ATOM 552 C C . PHE A 1 73 ? 7.046 -6.762 -8.217 1.00 95.44 73 PHE A C 1
ATOM 554 O O . PHE A 1 73 ? 7.273 -7.571 -9.111 1.00 95.44 73 PHE A O 1
ATOM 561 N N . SER A 1 74 ? 5.967 -5.970 -8.231 1.00 93.56 74 SER A N 1
ATOM 562 C CA . SER A 1 74 ? 4.923 -6.065 -9.265 1.00 93.56 74 SER A CA 1
ATOM 563 C C . SER A 1 74 ? 5.479 -5.879 -10.680 1.00 93.56 74 SER A C 1
ATOM 565 O O . SER A 1 74 ? 5.120 -6.621 -11.589 1.00 93.56 74 SER A O 1
ATOM 567 N N . LYS A 1 75 ? 6.418 -4.940 -10.866 1.00 95.69 75 LYS A N 1
ATOM 568 C CA . LYS A 1 75 ? 7.081 -4.726 -12.163 1.00 95.69 75 LYS A CA 1
ATOM 569 C C . LYS A 1 75 ? 7.946 -5.916 -12.570 1.00 95.69 75 LYS A C 1
ATOM 571 O O . LYS A 1 75 ? 7.973 -6.282 -13.740 1.00 95.69 75 LYS A O 1
ATOM 576 N N . LEU A 1 76 ? 8.668 -6.509 -11.620 1.00 96.75 76 LEU A N 1
ATOM 577 C CA . LEU A 1 76 ? 9.491 -7.687 -11.886 1.00 96.75 76 LEU A CA 1
ATOM 578 C C . LEU A 1 76 ? 8.625 -8.900 -12.242 1.00 96.75 76 LEU A C 1
ATOM 580 O O . LEU A 1 76 ? 8.958 -9.607 -13.187 1.00 96.75 76 LEU A O 1
ATOM 584 N N . VAL A 1 77 ? 7.500 -9.113 -11.554 1.00 95.62 77 VAL A N 1
ATOM 585 C CA . VAL A 1 77 ? 6.539 -10.176 -11.896 1.00 95.62 77 VAL A CA 1
ATOM 586 C C . VAL A 1 77 ? 6.047 -10.017 -13.335 1.00 95.62 77 VAL A C 1
ATOM 588 O O . VAL A 1 77 ? 6.065 -10.986 -14.091 1.00 95.62 77 VAL A O 1
ATOM 591 N N . GLU A 1 78 ? 5.691 -8.798 -13.748 1.00 95.00 78 GLU A N 1
ATOM 592 C CA . GLU A 1 78 ? 5.244 -8.515 -15.116 1.00 95.00 78 GLU A CA 1
ATOM 593 C C . GLU A 1 78 ? 6.326 -8.843 -16.162 1.00 95.00 78 GLU A C 1
ATOM 595 O O . GLU A 1 78 ? 6.049 -9.535 -17.144 1.00 95.00 78 GLU A O 1
ATOM 600 N N . ILE A 1 79 ? 7.579 -8.440 -15.918 1.00 96.62 79 ILE A N 1
ATOM 601 C CA . ILE A 1 79 ? 8.721 -8.776 -16.786 1.00 96.62 79 ILE A CA 1
ATOM 602 C C . ILE A 1 79 ? 8.905 -10.297 -16.879 1.00 96.62 79 ILE A C 1
ATOM 604 O O . ILE A 1 79 ? 9.087 -10.839 -17.970 1.00 96.62 79 ILE A O 1
ATOM 608 N N . PHE A 1 80 ? 8.828 -11.010 -15.752 1.00 97.06 80 PHE A N 1
ATOM 609 C CA . PHE A 1 80 ? 8.964 -12.467 -15.734 1.00 97.06 80 PHE A CA 1
ATOM 610 C C . PHE A 1 80 ? 7.826 -13.155 -16.488 1.00 97.06 80 PHE A C 1
ATOM 612 O O . PHE A 1 80 ? 8.092 -14.094 -17.241 1.00 97.06 80 PHE A O 1
ATOM 619 N N . ARG A 1 81 ? 6.578 -12.685 -16.344 1.00 95.44 81 ARG A N 1
ATOM 620 C CA . ARG A 1 81 ? 5.432 -13.226 -17.090 1.00 95.44 81 ARG A CA 1
ATOM 621 C C . ARG A 1 81 ? 5.646 -13.091 -18.600 1.00 95.44 81 ARG A C 1
ATOM 623 O O . ARG A 1 81 ? 5.472 -14.069 -19.331 1.00 95.44 81 ARG A O 1
ATOM 630 N N . GLN A 1 82 ? 6.109 -11.926 -19.055 1.00 95.25 82 GLN A N 1
ATOM 631 C CA . GLN A 1 82 ? 6.393 -11.656 -20.468 1.00 95.25 82 GLN A CA 1
ATOM 632 C C . GLN A 1 82 ? 7.529 -12.537 -21.018 1.00 95.25 82 GLN A C 1
ATOM 634 O O . GLN A 1 82 ? 7.343 -13.235 -22.017 1.00 95.25 82 GLN A O 1
ATOM 639 N N . GLU A 1 83 ? 8.683 -12.565 -20.351 1.00 96.62 83 GLU A N 1
ATOM 640 C CA . GLU A 1 83 ? 9.899 -13.232 -20.849 1.00 96.62 83 GLU A CA 1
ATOM 641 C C . GLU A 1 83 ? 9.861 -14.766 -20.735 1.00 96.62 83 GLU A C 1
ATOM 643 O O . GLU A 1 83 ? 10.439 -15.498 -21.556 1.00 96.62 83 GLU A O 1
ATOM 648 N N . LEU A 1 84 ? 9.170 -15.288 -19.718 1.00 95.25 84 LEU A N 1
ATOM 649 C CA . LEU A 1 84 ? 9.022 -16.729 -19.492 1.00 95.25 84 LEU A CA 1
ATOM 650 C C . LEU A 1 84 ? 7.789 -17.319 -20.191 1.00 95.25 84 LEU A C 1
ATOM 652 O O . LEU A 1 84 ? 7.604 -18.534 -20.161 1.00 95.25 84 LEU A O 1
ATOM 656 N N . GLY A 1 85 ? 6.994 -16.493 -20.878 1.00 91.56 85 GLY A N 1
ATOM 657 C CA . GLY A 1 85 ? 5.871 -16.948 -21.699 1.00 91.56 85 GLY A CA 1
ATOM 658 C C . GLY A 1 85 ? 4.605 -17.286 -20.910 1.00 91.56 85 GLY A C 1
ATOM 659 O O . GLY A 1 85 ? 3.766 -18.033 -21.409 1.00 91.56 85 GLY A O 1
ATOM 660 N N . PHE A 1 86 ? 4.434 -16.725 -19.711 1.00 85.00 86 PHE A N 1
ATOM 661 C CA . PHE A 1 86 ? 3.162 -16.743 -18.985 1.00 85.00 86 PHE A CA 1
ATOM 662 C C . PHE A 1 86 ? 2.289 -15.621 -19.550 1.00 85.00 86 PHE A C 1
ATOM 664 O O . PHE A 1 86 ? 2.123 -14.563 -18.948 1.00 85.00 86 PHE A O 1
ATOM 671 N N . LYS A 1 87 ? 1.790 -15.814 -20.775 1.00 68.38 87 LYS A N 1
ATOM 672 C CA . LYS A 1 87 ? 0.814 -14.900 -21.370 1.00 68.38 87 LYS A CA 1
ATOM 673 C C . LYS A 1 87 ? -0.519 -15.069 -20.656 1.00 68.38 87 LYS A C 1
ATOM 675 O O . LYS A 1 87 ? -1.311 -15.939 -20.999 1.00 68.38 87 LYS A O 1
ATOM 680 N N . GLU A 1 88 ? -0.760 -14.201 -19.691 1.00 53.91 88 GLU A N 1
ATOM 681 C CA . GLU A 1 88 ? -2.105 -13.854 -19.267 1.00 53.91 88 GLU A CA 1
ATOM 682 C C . GLU A 1 88 ? -2.771 -13.157 -20.460 1.00 53.91 88 GLU A C 1
ATOM 684 O O . GLU A 1 88 ? -2.271 -12.148 -20.965 1.00 53.91 88 GLU A O 1
ATOM 689 N N . THR A 1 89 ? -3.839 -13.740 -21.002 1.00 40.56 89 THR A N 1
ATOM 690 C CA . THR A 1 89 ? -4.663 -13.118 -22.045 1.00 40.56 89 THR A CA 1
ATOM 691 C C . THR A 1 89 ? -5.419 -11.938 -21.446 1.00 40.56 89 THR A C 1
ATOM 693 O O . THR A 1 89 ? -6.631 -11.985 -21.263 1.00 40.56 89 THR A O 1
ATOM 696 N N . VAL A 1 90 ? -4.703 -10.868 -21.120 1.00 44.47 90 VAL A N 1
ATOM 697 C CA . VAL A 1 90 ? -5.311 -9.569 -20.881 1.00 44.47 90 VAL A CA 1
ATOM 698 C C . VAL A 1 90 ? -5.679 -9.023 -22.255 1.00 44.47 90 VAL A C 1
ATOM 700 O O . VAL A 1 90 ? -4.829 -8.869 -23.134 1.00 44.47 90 VAL A O 1
ATOM 703 N N . VAL A 1 91 ? -6.980 -8.820 -22.451 1.00 41.47 91 VAL A N 1
ATOM 704 C CA . VAL A 1 91 ? -7.593 -8.201 -23.627 1.00 41.47 91 VAL A CA 1
ATOM 705 C C . VAL A 1 91 ? -6.743 -7.018 -24.087 1.00 41.47 91 VAL A C 1
ATOM 707 O O . VAL A 1 91 ? -6.487 -6.085 -23.326 1.00 41.47 91 VAL A O 1
ATOM 710 N N . ALA A 1 92 ? -6.285 -7.093 -25.335 1.00 36.94 92 ALA A N 1
ATOM 711 C CA . ALA A 1 92 ? -5.438 -6.096 -25.961 1.00 36.94 92 ALA A CA 1
ATOM 712 C C . ALA A 1 92 ? -6.054 -4.693 -25.843 1.00 36.94 92 ALA A C 1
ATOM 714 O O . ALA A 1 92 ? -7.080 -4.393 -26.454 1.00 36.94 92 ALA A O 1
ATOM 715 N N . ALA A 1 93 ? -5.384 -3.805 -25.111 1.00 41.03 93 ALA A N 1
ATOM 716 C CA . ALA A 1 93 ? -5.482 -2.383 -25.396 1.00 41.03 93 ALA A CA 1
ATOM 717 C C . ALA A 1 93 ? -4.828 -2.138 -26.773 1.00 41.03 93 ALA A C 1
ATOM 719 O O . ALA A 1 93 ? -3.768 -2.707 -27.046 1.00 41.03 93 ALA A O 1
ATOM 720 N N . PRO A 1 94 ? -5.434 -1.337 -27.667 1.00 44.94 94 PRO A N 1
ATOM 721 C CA . PRO A 1 94 ? -4.951 -1.201 -29.033 1.00 44.94 94 PRO A CA 1
ATOM 722 C C . PRO A 1 94 ? -3.593 -0.495 -29.054 1.00 44.94 94 PRO A C 1
ATOM 724 O O . PRO A 1 94 ? -3.473 0.676 -28.685 1.00 44.94 94 PRO A O 1
ATOM 727 N N . GLU A 1 95 ? -2.567 -1.202 -29.529 1.00 44.94 95 GLU A N 1
ATOM 728 C CA . GLU A 1 95 ? -1.313 -0.585 -29.939 1.00 44.94 95 GLU A CA 1
ATOM 729 C C . GLU A 1 95 ? -1.594 0.382 -31.091 1.00 44.94 95 GLU A C 1
ATOM 731 O O . GLU A 1 95 ? -2.101 0.017 -32.153 1.00 44.94 95 GLU A O 1
ATOM 736 N N . THR A 1 96 ? -1.261 1.651 -30.881 1.00 43.28 96 THR A N 1
ATOM 737 C CA . THR A 1 96 ? -1.263 2.632 -31.965 1.00 43.28 96 THR A CA 1
ATOM 738 C C . THR A 1 96 ? -0.055 2.392 -32.880 1.00 43.28 96 THR A C 1
ATOM 740 O O . THR A 1 96 ? 1.020 2.023 -32.397 1.00 43.28 96 THR A O 1
ATOM 743 N N . PRO A 1 97 ? -0.178 2.598 -34.207 1.00 45.88 97 PRO A N 1
ATOM 744 C CA . PRO A 1 97 ? 0.850 2.177 -35.151 1.00 45.88 97 PRO A CA 1
ATOM 745 C C . PRO A 1 97 ? 2.138 2.986 -34.967 1.00 45.88 97 PRO A C 1
ATOM 747 O O . PRO A 1 97 ? 2.183 4.189 -35.241 1.00 45.88 97 PRO A O 1
ATOM 750 N N . ARG A 1 98 ? 3.227 2.319 -34.565 1.00 47.66 98 ARG A N 1
ATOM 751 C CA . ARG A 1 98 ? 4.580 2.868 -34.708 1.00 47.66 98 ARG A CA 1
ATOM 752 C C . ARG A 1 98 ? 4.895 2.980 -36.196 1.00 47.66 98 ARG A C 1
ATOM 754 O O . ARG A 1 98 ? 5.058 1.988 -36.903 1.00 47.66 98 ARG A O 1
ATOM 761 N N . LYS A 1 99 ? 4.978 4.222 -36.666 1.00 40.53 99 LYS A N 1
ATOM 762 C CA . LYS A 1 99 ? 5.346 4.596 -38.031 1.00 40.53 99 LYS A CA 1
ATOM 763 C C . LYS A 1 99 ? 6.774 4.115 -38.328 1.00 40.53 99 LYS A C 1
ATOM 765 O O . LYS A 1 99 ? 7.741 4.813 -38.042 1.00 40.53 99 LYS A O 1
ATOM 770 N N . ARG A 1 100 ? 6.901 2.922 -38.916 1.00 46.22 100 ARG A N 1
ATOM 771 C CA . ARG A 1 100 ? 8.095 2.501 -39.660 1.00 46.22 100 ARG A CA 1
ATOM 772 C C . ARG A 1 100 ? 8.312 3.506 -40.795 1.00 46.22 100 ARG A C 1
ATOM 774 O O . ARG A 1 100 ? 7.470 3.611 -41.685 1.00 46.22 100 ARG A O 1
ATOM 781 N N . ARG A 1 101 ? 9.433 4.226 -40.793 1.00 41.56 101 ARG A N 1
ATOM 782 C CA . ARG A 1 101 ? 10.023 4.730 -42.037 1.00 41.56 101 ARG A CA 1
ATOM 783 C C . ARG A 1 101 ? 11.294 3.939 -42.308 1.00 41.56 101 ARG A C 1
ATOM 785 O O . ARG A 1 101 ? 12.138 3.786 -41.436 1.00 41.56 101 ARG A O 1
ATOM 792 N N . LYS A 1 102 ? 11.272 3.368 -43.505 1.00 45.62 102 LYS A N 1
ATOM 793 C CA . LYS A 1 102 ? 12.208 2.464 -44.159 1.00 45.62 102 LYS A CA 1
ATOM 794 C C . LYS A 1 102 ? 13.442 3.245 -44.628 1.00 45.62 102 LYS A C 1
ATOM 796 O O . LYS A 1 102 ? 13.327 4.438 -44.904 1.00 45.62 102 LYS A O 1
ATOM 801 N N . ASP A 1 103 ? 14.564 2.542 -44.695 1.00 44.34 103 ASP A N 1
ATOM 802 C CA . ASP A 1 103 ? 15.874 2.968 -45.191 1.00 44.34 103 ASP A CA 1
ATOM 803 C C . ASP A 1 103 ? 15.858 3.700 -46.551 1.00 44.34 103 ASP A C 1
ATOM 805 O O . ASP A 1 103 ? 15.045 3.353 -47.406 1.00 44.34 103 ASP A O 1
ATOM 809 N N . ASN A 1 104 ? 16.766 4.694 -46.663 1.00 42.19 104 ASN A N 1
ATOM 810 C CA . ASN A 1 104 ? 17.718 5.092 -47.741 1.00 42.19 104 ASN A CA 1
ATOM 811 C C . ASN A 1 104 ? 17.377 4.826 -49.243 1.00 42.19 104 ASN A C 1
ATOM 813 O O . ASN A 1 104 ? 16.666 3.863 -49.512 1.00 42.19 104 ASN A O 1
ATOM 817 N N . PRO A 1 105 ? 17.944 5.546 -50.258 1.00 51.91 105 PRO A N 1
ATOM 818 C CA . PRO A 1 105 ? 19.285 6.161 -50.258 1.00 51.91 105 PRO A CA 1
ATOM 819 C C . PRO A 1 105 ? 19.487 7.479 -51.067 1.00 51.91 105 PRO A C 1
ATOM 821 O O . PRO A 1 105 ? 18.557 8.047 -51.627 1.00 51.91 105 PRO A O 1
ATOM 824 N N . GLU A 1 106 ? 20.761 7.897 -51.110 1.00 38.25 106 GLU A N 1
ATOM 825 C CA . GLU A 1 106 ? 21.459 8.741 -52.108 1.00 38.25 106 GLU A CA 1
ATOM 826 C C . GLU A 1 106 ? 21.534 10.282 -51.954 1.00 38.25 106 GLU A C 1
ATOM 828 O O . GLU A 1 106 ? 20.567 11.035 -51.977 1.00 38.25 106 GLU A O 1
ATOM 833 N N . THR A 1 107 ? 22.792 10.728 -51.854 1.00 45.25 107 THR A N 1
ATOM 834 C CA . THR A 1 107 ? 23.370 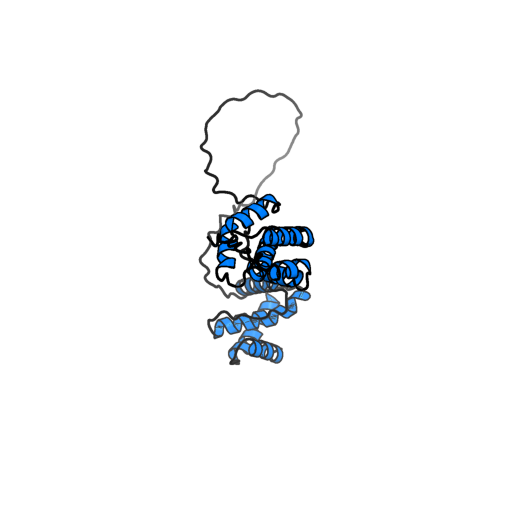12.067 -52.095 1.00 45.25 107 THR A CA 1
ATOM 835 C C . THR A 1 107 ? 23.144 12.574 -53.532 1.00 45.25 107 THR A C 1
ATOM 837 O O . THR A 1 107 ? 23.114 11.744 -54.438 1.00 45.25 107 THR A O 1
ATOM 840 N N . PRO A 1 108 ? 23.097 13.908 -53.790 1.00 50.50 108 PRO A N 1
ATOM 841 C CA . PRO A 1 108 ? 24.329 14.644 -54.151 1.00 50.50 108 PRO A CA 1
ATOM 842 C C . PRO A 1 108 ? 24.428 16.131 -53.692 1.00 50.50 108 PRO A C 1
ATOM 844 O O . PRO A 1 108 ? 23.497 16.914 -53.804 1.00 50.50 108 PRO A O 1
ATOM 847 N N . VAL A 1 109 ? 25.619 16.497 -53.192 1.00 45.44 109 VAL A N 1
ATOM 848 C CA . VAL A 1 109 ? 26.520 17.613 -53.599 1.00 45.44 109 VAL A CA 1
ATOM 849 C C . VAL A 1 109 ? 25.980 19.054 -53.873 1.00 45.44 109 VAL A C 1
ATOM 851 O O . VAL A 1 109 ? 25.324 19.280 -54.880 1.00 45.44 109 VAL A O 1
ATOM 854 N N . LYS A 1 110 ? 26.533 20.025 -53.092 1.00 39.97 110 LYS A 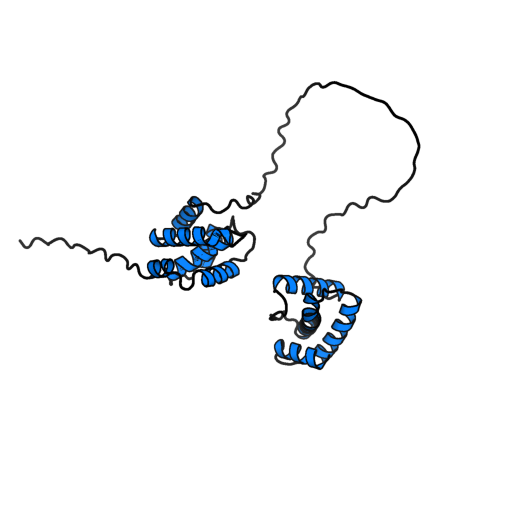N 1
ATOM 855 C CA . LYS A 1 110 ? 26.842 21.481 -53.352 1.00 39.97 110 LYS A CA 1
ATOM 856 C C . LYS A 1 110 ? 25.646 22.451 -53.543 1.00 39.97 110 LYS A C 1
ATOM 858 O O . LYS A 1 110 ? 24.658 22.081 -54.141 1.00 39.97 110 LYS A O 1
ATOM 863 N N . THR A 1 111 ? 25.601 23.729 -53.133 1.00 43.94 111 THR A N 1
ATOM 864 C CA . THR A 1 111 ? 26.505 24.786 -52.592 1.00 43.94 111 THR A CA 1
ATOM 865 C C . THR A 1 111 ? 25.594 25.931 -52.036 1.00 43.94 111 THR A C 1
ATOM 867 O O . THR A 1 111 ? 24.380 25.857 -52.219 1.00 43.94 111 THR A O 1
ATOM 870 N N . PRO A 1 112 ? 26.113 26.979 -51.356 1.00 57.81 112 PRO A N 1
ATOM 871 C CA . PRO A 1 112 ? 25.349 27.838 -50.437 1.00 57.81 112 PRO A CA 1
ATOM 872 C C . PRO A 1 112 ? 24.779 29.120 -51.070 1.00 57.81 112 PRO A C 1
ATOM 874 O O . PRO A 1 112 ? 25.374 29.665 -51.995 1.00 57.81 112 PRO A O 1
ATOM 877 N N . GLN A 1 113 ? 23.712 29.685 -50.488 1.00 41.47 113 GLN A N 1
ATOM 878 C CA . GLN A 1 113 ? 23.333 31.089 -50.705 1.00 41.47 113 GLN A CA 1
ATOM 879 C C . GLN A 1 113 ? 22.569 31.702 -49.517 1.00 41.47 113 GLN A C 1
ATOM 881 O O . GLN A 1 113 ? 21.990 31.015 -48.681 1.00 41.47 113 GLN A O 1
ATOM 886 N N . ARG A 1 114 ? 22.671 33.028 -49.423 1.00 38.47 114 ARG A N 1
ATOM 887 C CA . ARG A 1 114 ? 22.717 33.867 -48.220 1.00 38.47 114 ARG A CA 1
ATOM 888 C C . ARG A 1 114 ? 21.625 34.950 -48.307 1.00 38.47 114 ARG A C 1
ATOM 890 O O . ARG A 1 114 ? 21.747 35.774 -49.198 1.00 38.47 114 ARG A O 1
ATOM 897 N N . ASN A 1 115 ? 20.699 35.003 -47.329 1.00 42.41 115 ASN A N 1
ATOM 898 C CA . ASN A 1 115 ? 19.897 36.170 -46.848 1.00 42.41 115 ASN A CA 1
ATOM 899 C C . ASN A 1 115 ? 19.024 36.978 -47.864 1.00 42.41 115 ASN A C 1
ATOM 901 O O . ASN A 1 115 ? 19.187 36.814 -49.063 1.00 42.41 115 ASN A O 1
ATOM 905 N N . PRO A 1 116 ? 18.215 37.994 -47.451 1.00 53.34 116 PRO A N 1
ATOM 906 C CA . PRO A 1 116 ? 17.346 38.179 -46.261 1.00 53.34 116 PRO A CA 1
ATOM 907 C C . PRO A 1 116 ? 15.950 38.837 -46.561 1.00 53.34 116 PRO A C 1
ATOM 909 O O . PRO A 1 116 ? 15.773 39.438 -47.610 1.00 53.34 116 PRO A O 1
ATOM 912 N N . ARG A 1 117 ? 15.054 38.883 -45.540 1.00 43.56 117 ARG A N 1
ATOM 913 C CA . ARG A 1 117 ? 13.883 39.809 -45.329 1.00 43.56 117 ARG A CA 1
ATOM 914 C C . ARG A 1 117 ? 12.722 39.700 -46.355 1.00 43.56 117 ARG A C 1
ATOM 916 O O . ARG A 1 117 ? 12.947 39.480 -47.527 1.00 43.56 117 ARG A O 1
ATOM 923 N N . THR A 1 118 ? 11.426 39.788 -46.028 1.00 47.91 118 THR A N 1
ATOM 924 C CA . THR A 1 118 ? 10.655 40.636 -45.086 1.00 47.91 118 THR A CA 1
ATOM 925 C C . THR A 1 118 ? 9.223 40.047 -44.915 1.00 47.91 118 THR A C 1
ATOM 927 O O . THR A 1 118 ? 8.864 39.134 -45.657 1.00 47.91 118 THR A O 1
ATOM 930 N N . PRO A 1 119 ? 8.404 40.522 -43.950 1.00 64.56 119 PRO A N 1
ATOM 931 C CA . PRO A 1 119 ? 7.108 39.944 -43.558 1.00 64.56 119 PRO A CA 1
ATOM 932 C C . PRO A 1 119 ? 5.945 40.525 -44.378 1.00 64.56 119 PRO A C 1
ATOM 934 O O . PRO A 1 119 ? 6.119 41.611 -44.913 1.00 64.56 119 PRO A O 1
ATOM 937 N N . VAL A 1 120 ? 4.761 39.879 -44.412 1.00 46.00 120 VAL A N 1
ATOM 938 C CA . VAL A 1 120 ? 3.438 40.549 -44.542 1.00 46.00 120 VAL A CA 1
ATOM 939 C C . VAL A 1 120 ? 2.244 39.562 -44.483 1.00 46.00 120 VAL A C 1
ATOM 941 O O . VAL A 1 120 ? 2.151 38.621 -45.259 1.00 46.00 120 VAL A O 1
ATOM 944 N N . LYS A 1 121 ? 1.340 39.877 -43.539 1.00 38.59 121 LYS A N 1
ATOM 945 C CA . LYS A 1 121 ? -0.142 39.778 -43.484 1.00 38.59 121 LYS A CA 1
ATOM 946 C C . LYS A 1 121 ? -0.902 38.433 -43.587 1.00 38.59 121 LYS A C 1
ATOM 948 O O . LYS A 1 121 ? -1.003 37.801 -44.628 1.00 38.59 121 LYS A O 1
ATOM 953 N N . THR A 1 122 ? -1.600 38.157 -42.478 1.00 47.59 122 THR A N 1
ATOM 954 C CA . THR A 1 122 ? -2.961 37.585 -42.312 1.00 47.59 122 THR A CA 1
ATOM 955 C C . THR A 1 122 ? -3.943 37.982 -43.430 1.00 47.59 122 THR A C 1
ATOM 957 O O . THR A 1 122 ? -3.825 39.103 -43.929 1.00 47.59 122 THR A O 1
ATOM 960 N N . PRO A 1 123 ? -4.956 37.159 -43.796 1.00 51.72 123 PRO A N 1
ATOM 961 C CA . PRO A 1 123 ? -6.109 36.811 -42.933 1.00 51.72 123 PRO A CA 1
ATOM 962 C C . PRO A 1 123 ? -6.573 35.336 -43.117 1.00 51.72 123 PRO A C 1
ATOM 964 O O . PRO A 1 123 ? -6.154 34.660 -44.039 1.00 51.72 123 PRO A O 1
ATOM 967 N N . GLN A 1 124 ? -7.333 34.691 -42.231 1.00 42.22 124 GLN A N 1
ATOM 968 C CA . GLN A 1 124 ? -8.798 34.737 -42.182 1.00 42.22 124 GLN A CA 1
ATOM 969 C C . GLN A 1 124 ? -9.283 33.772 -41.085 1.00 42.22 124 GLN A C 1
ATOM 971 O O . GLN A 1 124 ? -8.784 32.657 -40.939 1.00 42.22 124 GLN A O 1
ATOM 976 N N . ARG A 1 125 ? -10.299 34.213 -40.340 1.00 47.03 125 ARG A N 1
ATOM 977 C CA . ARG A 1 125 ? -11.110 33.408 -39.421 1.00 47.03 125 ARG A CA 1
ATOM 978 C C . ARG A 1 125 ? -11.787 32.245 -40.154 1.00 47.03 125 ARG A C 1
ATOM 980 O O . ARG A 1 125 ? -12.521 32.475 -41.108 1.00 47.03 125 ARG A O 1
ATOM 987 N N . THR A 1 126 ? -11.695 31.050 -39.583 1.00 50.53 126 THR A N 1
ATOM 988 C CA . THR A 1 126 ? -12.771 30.049 -39.612 1.00 50.53 126 THR A CA 1
ATOM 989 C C . THR A 1 126 ? -13.041 29.598 -38.170 1.00 50.53 126 THR A C 1
ATOM 991 O O . THR A 1 126 ? -12.091 29.365 -37.418 1.00 50.53 126 THR A O 1
ATOM 994 N N . PRO A 1 127 ? -14.308 29.525 -37.720 1.00 52.31 127 PRO A N 1
ATOM 995 C CA . PRO A 1 127 ? -14.644 29.057 -36.384 1.00 52.31 127 PRO A CA 1
ATOM 996 C C . PRO A 1 127 ? -14.598 27.529 -36.389 1.00 52.31 127 PRO A C 1
ATOM 998 O O . PRO A 1 127 ? -15.603 26.852 -36.597 1.00 52.31 127 PRO A O 1
ATOM 1001 N N . GLN A 1 128 ? -13.409 26.963 -36.202 1.00 46.16 128 GLN A N 1
ATOM 1002 C CA . GLN A 1 128 ? -13.284 25.528 -36.004 1.00 46.16 128 GLN A CA 1
ATOM 1003 C C . GLN A 1 128 ? -13.738 25.211 -34.582 1.00 46.16 128 GLN A C 1
ATOM 1005 O O . GLN A 1 128 ? -13.039 25.499 -33.611 1.00 46.16 128 GLN A O 1
ATOM 1010 N N . ARG A 1 129 ? -14.963 24.672 -34.499 1.00 47.66 129 ARG A N 1
ATOM 1011 C CA . ARG A 1 129 ? -15.523 23.929 -33.366 1.00 47.66 129 ARG A CA 1
ATOM 1012 C C . ARG A 1 129 ? -14.395 23.341 -32.526 1.00 47.66 129 ARG A C 1
ATOM 1014 O O . ARG A 1 129 ? -13.704 22.417 -32.955 1.00 47.66 129 ARG A O 1
ATOM 1021 N N . THR A 1 130 ? -14.225 23.899 -31.335 1.00 43.94 130 THR A N 1
ATOM 1022 C CA . THR A 1 130 ? -13.466 23.285 -30.258 1.00 43.94 130 THR A CA 1
ATOM 1023 C C . THR A 1 130 ? -13.886 21.819 -30.177 1.00 43.94 130 THR A C 1
ATOM 1025 O O . THR A 1 130 ? -15.079 21.545 -30.025 1.00 43.94 130 THR A O 1
ATOM 1028 N N . PRO A 1 131 ? -12.955 20.852 -30.244 1.00 47.19 131 PRO A N 1
ATOM 1029 C CA . PRO A 1 131 ? -13.230 19.573 -29.626 1.00 47.19 131 PRO A CA 1
ATOM 1030 C C . PRO A 1 131 ? -13.572 19.927 -28.186 1.00 47.19 131 PRO A C 1
ATOM 1032 O O . PRO A 1 131 ? -12.780 20.600 -27.515 1.00 47.19 131 PRO A O 1
ATOM 1035 N N . GLN A 1 132 ? -14.774 19.561 -27.748 1.00 45.94 132 GLN A N 1
ATOM 1036 C CA . GLN A 1 132 ? -15.106 19.507 -26.338 1.00 45.94 132 GLN A CA 1
ATOM 1037 C C . GLN A 1 132 ? -13.970 18.706 -25.709 1.00 45.94 132 GLN A C 1
ATOM 1039 O O . GLN A 1 132 ? -13.873 17.490 -25.870 1.00 45.94 132 GLN A O 1
ATOM 1044 N N . ARG A 1 133 ? -13.023 19.420 -25.094 1.00 38.44 133 ARG A N 1
ATOM 1045 C CA . ARG A 1 133 ? -12.068 18.819 -24.187 1.00 38.44 133 ARG A CA 1
ATOM 1046 C C . ARG A 1 133 ? -12.969 18.146 -23.168 1.00 38.44 133 ARG A C 1
ATOM 1048 O O . ARG A 1 133 ? -13.593 18.830 -22.361 1.00 38.44 133 ARG A O 1
ATOM 1055 N N . THR A 1 134 ? -13.022 16.819 -23.209 1.00 43.91 134 THR A N 1
ATOM 1056 C CA . THR A 1 134 ? -13.211 16.051 -21.986 1.00 43.91 134 THR A CA 1
ATOM 1057 C C . THR A 1 134 ? -12.360 16.729 -20.915 1.00 43.91 134 THR A C 1
ATOM 1059 O O . THR A 1 134 ? -11.245 17.164 -21.246 1.00 43.91 134 THR A O 1
ATOM 1062 N N . PRO A 1 135 ? -12.873 16.937 -19.689 1.00 41.53 135 PRO A N 1
ATOM 1063 C CA . PRO A 1 135 ? -12.129 17.646 -18.668 1.00 41.53 135 PRO A CA 1
ATOM 1064 C C . PRO A 1 135 ? -10.779 16.952 -18.539 1.00 41.53 135 PRO A C 1
ATOM 1066 O O . PRO A 1 135 ? -10.677 15.840 -18.029 1.00 41.53 135 PRO A O 1
ATOM 1069 N N . ARG A 1 136 ? -9.727 17.583 -19.071 1.00 40.28 136 ARG A N 1
ATOM 1070 C CA . ARG A 1 136 ? -8.373 17.259 -18.666 1.00 40.28 136 ARG A CA 1
ATOM 1071 C C . ARG A 1 136 ? -8.411 17.565 -17.186 1.00 40.28 136 ARG A C 1
ATOM 1073 O O . ARG A 1 136 ? -8.534 18.740 -16.838 1.00 40.28 136 ARG A O 1
ATOM 1080 N N . THR A 1 137 ? -8.393 16.523 -16.362 1.00 43.25 137 THR A N 1
ATOM 1081 C CA . THR A 1 137 ? -8.154 16.641 -14.929 1.00 43.25 137 THR A CA 1
ATOM 1082 C C . THR A 1 137 ? -7.055 17.689 -14.766 1.00 43.25 137 THR A C 1
ATOM 1084 O O . THR A 1 137 ? -5.980 17.551 -15.371 1.00 43.25 137 THR A O 1
ATOM 1087 N N . PRO A 1 138 ? -7.347 18.828 -14.114 1.00 43.91 138 PRO A N 1
ATOM 1088 C CA . PRO A 1 138 ? -6.352 19.863 -13.926 1.00 43.91 138 PRO A CA 1
ATOM 1089 C C . PRO A 1 138 ? -5.136 19.192 -13.301 1.00 43.91 138 PRO A C 1
ATOM 1091 O O . PRO A 1 138 ? -5.278 18.468 -12.319 1.00 43.91 138 PRO A O 1
ATOM 1094 N N . ARG A 1 139 ? -3.947 19.383 -13.884 1.00 49.06 139 ARG A N 1
ATOM 1095 C CA . ARG A 1 139 ? -2.703 19.001 -13.218 1.00 49.06 139 ARG A CA 1
ATOM 1096 C C . ARG A 1 139 ? -2.726 19.645 -11.832 1.00 49.06 139 ARG A C 1
ATOM 1098 O O . ARG A 1 139 ? -2.629 20.863 -11.740 1.00 49.06 139 ARG A O 1
ATOM 1105 N N . SER A 1 140 ? -2.953 18.797 -10.829 1.00 56.09 140 SER A N 1
ATOM 1106 C CA . SER A 1 140 ? -2.758 18.957 -9.389 1.00 56.09 140 SER A CA 1
ATOM 1107 C C . SER A 1 140 ? -2.377 20.376 -8.961 1.00 56.09 140 SER A C 1
ATOM 1109 O O . SER A 1 140 ? -1.201 20.661 -8.735 1.00 56.09 140 SER A O 1
ATOM 1111 N N . LYS A 1 141 ? -3.363 21.269 -8.823 1.00 76.56 141 LYS A N 1
ATOM 1112 C CA . LYS A 1 141 ? -3.176 22.418 -7.931 1.00 76.56 141 LYS A CA 1
ATOM 1113 C C . LYS A 1 141 ? -3.063 21.851 -6.524 1.00 76.56 141 LYS A C 1
ATOM 1115 O O . LYS A 1 141 ? -3.871 20.998 -6.161 1.00 76.56 141 LYS A O 1
ATOM 1120 N N . GLU A 1 142 ? -2.042 22.263 -5.783 1.00 85.81 142 GLU A N 1
ATOM 1121 C CA . GLU A 1 142 ? -1.924 21.890 -4.377 1.00 85.81 142 GLU A CA 1
ATOM 1122 C C . GLU A 1 142 ? -3.228 22.256 -3.647 1.00 85.81 142 GLU A C 1
ATOM 1124 O O . GLU A 1 142 ? -3.800 23.311 -3.944 1.00 85.81 142 GLU A O 1
ATOM 1129 N N . PRO A 1 143 ? -3.723 21.397 -2.739 1.00 88.88 143 PRO A N 1
ATOM 1130 C CA . PRO A 1 143 ? -4.903 21.705 -1.955 1.00 88.88 143 PRO A CA 1
ATOM 1131 C C . PRO A 1 143 ? -4.688 23.013 -1.199 1.00 88.88 143 PRO A C 1
ATOM 1133 O O . PRO A 1 143 ? -3.723 23.165 -0.442 1.00 88.88 143 PRO A O 1
ATOM 1136 N N . THR A 1 144 ? -5.594 23.957 -1.420 1.00 90.56 144 THR A N 1
ATOM 1137 C CA . THR A 1 144 ? -5.616 25.240 -0.721 1.00 90.56 144 THR A CA 1
ATOM 1138 C C . THR A 1 144 ? -6.489 25.148 0.525 1.00 90.56 144 THR A C 1
ATOM 1140 O O . THR A 1 144 ? -7.346 24.273 0.643 1.00 90.56 144 THR A O 1
ATOM 1143 N N . THR A 1 145 ? -6.354 26.098 1.449 1.00 90.06 145 THR A N 1
ATOM 1144 C CA . THR A 1 145 ? -7.237 26.193 2.625 1.00 90.06 145 THR A CA 1
ATOM 1145 C C . THR A 1 145 ? -8.721 26.266 2.240 1.00 90.06 145 THR A C 1
ATOM 1147 O O . THR A 1 145 ? -9.574 25.744 2.955 1.00 90.06 145 THR A O 1
ATOM 1150 N N . SER A 1 146 ? -9.043 26.874 1.095 1.00 89.44 146 SER A N 1
ATOM 1151 C CA . SER A 1 146 ? -10.410 26.931 0.568 1.00 89.44 146 SER A CA 1
ATOM 1152 C C . SER A 1 146 ? -10.934 25.554 0.158 1.00 89.44 146 SER A C 1
ATOM 1154 O O . SER A 1 146 ? -12.116 25.277 0.341 1.00 89.44 146 SER A O 1
ATOM 1156 N N . ASP A 1 147 ? -10.067 24.673 -0.347 1.00 90.56 147 ASP A N 1
ATOM 1157 C CA . ASP A 1 147 ? -10.434 23.293 -0.670 1.00 90.56 147 ASP A CA 1
ATOM 1158 C C . ASP A 1 147 ? -10.726 22.483 0.596 1.00 90.56 147 ASP A C 1
ATOM 1160 O O . ASP A 1 147 ? -11.705 21.743 0.625 1.00 90.56 147 ASP A O 1
ATOM 1164 N N . ILE A 1 148 ? -9.940 22.684 1.662 1.00 91.50 148 ILE A N 1
ATOM 1165 C CA . ILE A 1 148 ? -10.178 22.056 2.973 1.00 91.50 148 ILE A CA 1
ATOM 1166 C C . ILE A 1 148 ? -11.534 22.499 3.533 1.00 91.50 148 ILE A C 1
ATOM 1168 O O . ILE A 1 148 ? -12.323 21.667 3.971 1.00 91.50 148 ILE A O 1
ATOM 1172 N N . LYS A 1 149 ? -11.840 23.801 3.472 1.00 91.81 149 LYS A N 1
ATOM 1173 C CA . LYS A 1 149 ? -13.134 24.341 3.916 1.00 91.81 149 LYS A CA 1
ATOM 1174 C C . LYS A 1 149 ? -14.302 23.816 3.083 1.00 91.81 149 LYS A C 1
ATOM 1176 O O . LYS A 1 149 ? -15.340 23.494 3.646 1.00 91.81 149 LYS A O 1
ATOM 1181 N N . ARG A 1 150 ? -14.135 23.704 1.761 1.00 90.12 150 ARG A N 1
ATOM 1182 C CA . ARG A 1 150 ? -15.153 23.123 0.873 1.00 90.12 150 ARG A CA 1
ATOM 1183 C C . ARG A 1 150 ? -15.420 21.661 1.228 1.00 90.12 150 ARG A C 1
ATOM 1185 O O . ARG A 1 150 ? -16.575 21.298 1.404 1.00 90.12 150 ARG A O 1
ATOM 1192 N N . LEU A 1 151 ? -14.362 20.864 1.386 1.00 90.12 151 LEU A N 1
ATOM 1193 C CA . LEU A 1 151 ? -14.448 19.457 1.787 1.00 90.12 151 LEU A CA 1
ATOM 1194 C C . LEU A 1 151 ? -15.149 19.307 3.146 1.00 90.12 151 LEU A C 1
ATOM 1196 O O . LEU A 1 151 ? -16.009 18.448 3.318 1.00 90.12 151 LEU A O 1
ATOM 1200 N N . ALA A 1 152 ? -14.806 20.170 4.101 1.00 90.56 152 ALA A N 1
ATOM 1201 C CA . ALA A 1 152 ? -15.438 20.188 5.410 1.00 90.56 152 ALA A CA 1
ATOM 1202 C C . ALA A 1 152 ? -16.932 20.531 5.348 1.00 90.56 152 ALA A C 1
ATOM 1204 O O . ALA A 1 152 ? -17.731 19.856 5.992 1.00 90.56 152 ALA A O 1
ATOM 1205 N N . ALA A 1 153 ? -17.310 21.540 4.559 1.00 90.19 153 ALA A N 1
ATOM 1206 C CA . ALA A 1 153 ? -18.704 21.937 4.380 1.00 90.19 153 ALA A CA 1
ATOM 1207 C C . ALA A 1 153 ? -19.534 20.829 3.711 1.00 90.19 153 ALA A C 1
ATOM 1209 O O . ALA A 1 153 ? -20.643 20.547 4.150 1.00 90.19 153 ALA A O 1
ATOM 1210 N N . GLU A 1 154 ? -18.980 20.161 2.697 1.00 89.25 154 GLU A N 1
ATOM 1211 C CA . GLU A 1 154 ? -19.630 19.041 2.005 1.00 89.25 154 GLU A CA 1
ATOM 1212 C C . GLU A 1 154 ? -19.870 17.839 2.931 1.00 89.25 154 GLU A C 1
ATOM 1214 O O . GLU A 1 154 ? -20.867 17.128 2.803 1.00 89.25 154 GLU A O 1
ATOM 1219 N N . MET A 1 155 ? -18.977 17.622 3.899 1.00 87.69 155 MET A N 1
ATOM 1220 C CA . MET A 1 155 ? -19.115 16.534 4.866 1.00 87.69 155 MET A CA 1
ATOM 1221 C C . MET A 1 155 ? -19.868 16.920 6.143 1.00 87.69 155 MET A C 1
ATOM 1223 O O . MET A 1 155 ? -20.218 16.022 6.906 1.00 87.69 155 MET A O 1
ATOM 1227 N N . GLY A 1 156 ? -20.166 18.206 6.348 1.00 90.56 156 GLY A N 1
ATOM 1228 C CA . GLY A 1 156 ? -20.831 18.706 7.553 1.00 90.56 156 GLY A CA 1
ATOM 1229 C C . GLY A 1 156 ? -19.939 18.680 8.798 1.00 90.56 156 GLY A C 1
ATOM 1230 O O . GLY A 1 156 ? -20.435 18.445 9.894 1.00 90.56 156 GLY A O 1
ATOM 1231 N N . LEU A 1 157 ? -18.625 18.877 8.641 1.00 90.75 157 LEU A N 1
ATOM 1232 C CA . LEU A 1 157 ? -17.672 18.781 9.752 1.00 90.75 157 LEU A CA 1
ATOM 1233 C C . LEU A 1 157 ? -17.754 19.985 10.697 1.00 90.75 157 LEU A C 1
ATOM 1235 O O . LEU A 1 157 ? -17.883 21.127 10.257 1.00 90.75 157 LEU A O 1
ATOM 1239 N N . LYS A 1 158 ? -17.551 19.737 11.996 1.00 92.69 158 LYS A N 1
ATOM 1240 C CA . LYS A 1 158 ? -17.407 20.787 13.018 1.00 92.69 158 LYS A CA 1
ATOM 1241 C C . LYS A 1 158 ? -16.126 21.602 12.819 1.00 92.69 158 LYS A C 1
ATOM 1243 O O . LYS A 1 158 ? -15.093 21.062 12.421 1.00 92.69 158 LYS A O 1
ATOM 1248 N N . ASP A 1 159 ? -16.143 22.875 13.208 1.00 91.88 159 ASP A N 1
ATOM 1249 C CA . ASP A 1 159 ? -14.992 23.781 13.075 1.00 91.88 159 ASP A CA 1
ATOM 1250 C C . ASP A 1 159 ? -13.715 23.271 13.763 1.00 91.88 159 ASP A C 1
ATOM 1252 O O . ASP A 1 159 ? -12.612 23.484 13.251 1.00 91.88 159 ASP A O 1
ATOM 1256 N N . SER A 1 160 ? -13.834 22.583 14.904 1.00 92.62 160 SER A N 1
ATOM 1257 C CA . SER A 1 160 ? -12.688 21.982 15.600 1.00 92.62 160 SER A CA 1
ATOM 1258 C C . SER A 1 160 ? -12.025 20.879 14.771 1.00 92.62 160 SER A C 1
ATOM 1260 O O . SER A 1 160 ? -10.797 20.840 14.663 1.00 92.62 160 SER A O 1
ATOM 1262 N N . THR A 1 161 ? -12.825 20.067 14.075 1.00 93.56 161 THR A N 1
ATOM 1263 C CA . THR A 1 161 ? -12.350 19.052 13.122 1.00 93.56 161 THR A CA 1
ATOM 1264 C C . THR A 1 161 ? -11.645 19.708 11.932 1.00 93.56 161 THR A C 1
ATOM 1266 O O . THR A 1 161 ? -10.539 19.307 11.569 1.00 93.56 161 THR A O 1
ATOM 1269 N N . VAL A 1 162 ? -12.218 20.775 11.361 1.00 94.81 162 VAL A N 1
ATOM 1270 C CA . VAL A 1 162 ? -11.604 21.507 10.234 1.00 94.81 162 VAL A CA 1
ATOM 1271 C C . VAL A 1 162 ? -10.254 22.104 10.622 1.00 94.81 162 VAL A C 1
ATOM 1273 O O . VAL A 1 162 ? -9.279 21.969 9.879 1.00 94.81 162 VAL A O 1
ATOM 1276 N N . LYS A 1 163 ? -10.172 22.734 11.800 1.00 95.06 163 LYS A N 1
ATOM 1277 C CA . LYS A 1 163 ? -8.926 23.311 12.323 1.00 95.06 163 LYS A CA 1
ATOM 1278 C C . LYS A 1 163 ? -7.854 22.244 12.521 1.00 95.06 163 LYS A C 1
ATOM 1280 O O . LYS A 1 163 ? -6.703 22.486 12.166 1.00 95.06 163 LYS A O 1
ATOM 1285 N N . ALA A 1 164 ? -8.220 21.068 13.029 1.00 95.38 164 ALA A N 1
ATOM 1286 C CA . ALA A 1 164 ? -7.291 19.955 13.196 1.00 95.38 164 ALA A CA 1
ATOM 1287 C C . ALA A 1 164 ? -6.770 19.420 11.853 1.00 95.38 164 ALA A C 1
ATOM 1289 O O . ALA A 1 164 ? -5.561 19.241 11.699 1.00 95.38 164 ALA A O 1
ATOM 1290 N N . ILE A 1 165 ? -7.646 19.251 10.855 1.00 95.75 165 ILE A N 1
ATOM 1291 C CA . ILE A 1 165 ? -7.244 18.851 9.495 1.00 95.75 165 ILE A CA 1
ATOM 1292 C C . ILE A 1 165 ? -6.294 19.891 8.892 1.00 95.75 165 ILE A C 1
ATOM 1294 O O . ILE A 1 165 ? -5.244 19.534 8.359 1.00 95.75 165 ILE A O 1
ATOM 1298 N N . GLN A 1 166 ? -6.623 21.180 9.005 1.00 95.88 166 GLN A N 1
ATOM 1299 C CA . GLN A 1 166 ? -5.785 22.261 8.489 1.00 95.88 166 GLN A CA 1
ATOM 1300 C C . GLN A 1 166 ? -4.418 22.307 9.186 1.00 95.88 166 GLN A C 1
ATOM 1302 O O . GLN A 1 166 ? -3.397 22.459 8.514 1.00 95.88 166 GLN A O 1
ATOM 1307 N N . HIS A 1 167 ? -4.391 22.148 10.511 1.00 96.00 167 HIS A N 1
ATOM 1308 C CA . HIS A 1 167 ? -3.160 22.108 11.295 1.00 96.00 167 HIS A CA 1
ATOM 1309 C C . HIS A 1 167 ? -2.267 20.937 10.869 1.00 96.00 167 HIS A C 1
ATOM 1311 O O . HIS A 1 167 ? -1.108 21.150 10.513 1.00 96.00 167 HIS A O 1
ATOM 1317 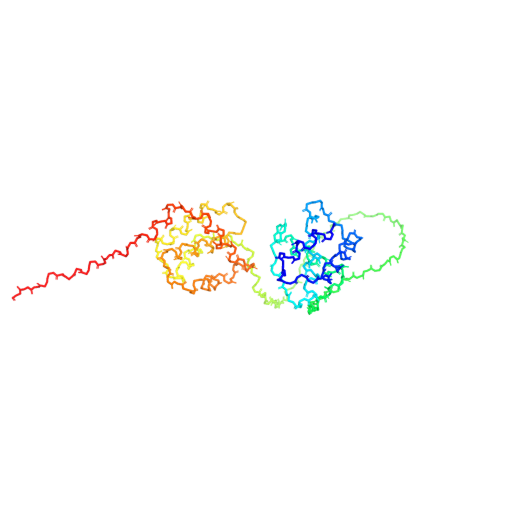N N . GLY A 1 168 ? -2.812 19.717 10.828 1.00 96.12 168 GLY A N 1
ATOM 1318 C CA . GLY A 1 168 ? -2.076 18.534 10.379 1.00 96.12 168 GLY A CA 1
ATOM 1319 C C . GLY A 1 168 ? -1.572 18.682 8.942 1.00 96.12 168 GLY A C 1
ATOM 1320 O O . GLY A 1 168 ? -0.413 18.394 8.653 1.00 96.12 168 GLY A O 1
ATOM 1321 N N . TYR A 1 169 ? -2.399 19.204 8.034 1.00 95.75 169 TYR A N 1
ATOM 1322 C CA . TYR A 1 169 ? -1.994 19.397 6.645 1.00 95.75 169 TYR A CA 1
ATOM 1323 C C . TYR A 1 169 ? -0.820 20.376 6.523 1.00 95.75 169 TYR A C 1
ATOM 1325 O O . TYR A 1 169 ? 0.160 20.064 5.852 1.00 95.75 169 TYR A O 1
ATOM 1333 N N . LEU A 1 170 ? -0.863 21.525 7.202 1.00 95.44 170 LEU A N 1
ATOM 1334 C CA . LEU A 1 170 ? 0.251 22.480 7.211 1.00 95.44 170 LEU A CA 1
ATOM 1335 C C . LEU A 1 170 ? 1.529 21.880 7.808 1.00 95.44 170 LEU A C 1
ATOM 1337 O O . LEU A 1 170 ? 2.617 22.117 7.286 1.00 95.44 170 LEU A O 1
ATOM 1341 N N . GLN A 1 171 ? 1.393 21.077 8.863 1.00 96.12 171 GLN A N 1
ATOM 1342 C CA . GLN A 1 171 ? 2.518 20.435 9.532 1.00 96.12 171 GLN A CA 1
ATOM 1343 C C . GLN A 1 171 ? 3.210 19.393 8.645 1.00 96.12 171 GLN A C 1
ATOM 1345 O O . GLN A 1 171 ? 4.432 19.305 8.674 1.00 96.12 171 GLN A O 1
ATOM 1350 N N . TYR A 1 172 ? 2.468 18.620 7.846 1.00 95.81 172 TYR A N 1
ATOM 1351 C CA . TYR A 1 172 ? 3.027 17.474 7.114 1.00 95.81 172 TYR A CA 1
ATOM 1352 C C . TYR A 1 172 ? 3.097 17.650 5.596 1.00 95.81 172 TYR A C 1
ATOM 1354 O O . TYR A 1 172 ? 3.690 16.803 4.924 1.00 95.81 172 TYR A O 1
ATOM 1362 N N . ASN A 1 173 ? 2.539 18.726 5.024 1.00 94.75 173 ASN A N 1
ATOM 1363 C CA . ASN A 1 173 ? 2.479 18.882 3.567 1.00 94.75 173 ASN A CA 1
ATOM 1364 C C . ASN A 1 173 ? 3.856 18.777 2.909 1.00 94.75 173 ASN A C 1
ATOM 1366 O O . ASN A 1 173 ? 3.959 18.190 1.840 1.00 94.75 173 ASN A O 1
ATOM 1370 N N . HIS A 1 174 ? 4.922 19.270 3.533 1.00 94.62 174 HIS A N 1
ATOM 1371 C CA . HIS A 1 174 ? 6.267 19.300 2.968 1.00 94.62 174 HIS A CA 1
ATOM 1372 C C . HIS A 1 174 ? 6.930 17.916 2.896 1.00 94.62 174 HIS A C 1
ATOM 1374 O O . HIS A 1 174 ? 7.868 17.740 2.123 1.00 94.62 174 HIS A O 1
ATOM 1380 N N . LEU A 1 175 ? 6.423 16.924 3.636 1.00 94.31 175 LEU A N 1
ATOM 1381 C CA . LEU A 1 175 ? 6.985 15.570 3.686 1.00 94.31 175 LEU A CA 1
ATOM 1382 C C . LEU A 1 175 ? 6.616 14.713 2.472 1.00 94.31 175 LEU A C 1
ATOM 1384 O O . LEU A 1 175 ? 7.231 13.676 2.233 1.00 94.31 175 LEU A O 1
ATOM 1388 N N . VAL A 1 176 ? 5.608 15.123 1.700 1.00 92.12 176 VAL A N 1
ATOM 1389 C CA . VAL A 1 176 ? 5.028 14.291 0.642 1.00 92.12 176 VAL A CA 1
ATOM 1390 C C . VAL A 1 176 ? 4.876 15.057 -0.665 1.00 92.12 176 VAL A C 1
ATOM 1392 O O . VAL A 1 176 ? 4.690 16.276 -0.694 1.00 92.12 176 VAL A O 1
ATOM 1395 N N . LYS A 1 177 ? 4.944 14.328 -1.782 1.00 89.88 177 LYS A N 1
ATOM 1396 C CA . LYS A 1 177 ? 4.719 14.894 -3.122 1.00 89.88 177 LYS A CA 1
ATOM 1397 C C . LYS A 1 177 ? 3.233 14.986 -3.463 1.00 89.88 177 LYS A C 1
ATOM 1399 O O . LYS A 1 177 ? 2.805 15.969 -4.058 1.00 89.88 177 LYS A O 1
ATOM 1404 N N . ASP A 1 178 ? 2.456 13.979 -3.076 1.00 90.44 178 ASP A N 1
ATOM 1405 C CA . ASP A 1 178 ? 1.012 13.937 -3.304 1.00 90.44 178 ASP A CA 1
ATOM 1406 C C . ASP A 1 178 ? 0.280 14.599 -2.131 1.00 90.44 178 ASP A C 1
ATOM 1408 O O . ASP A 1 178 ? -0.031 13.986 -1.109 1.00 90.44 178 ASP A O 1
ATOM 1412 N N . LYS A 1 179 ? 0.053 15.904 -2.279 1.00 91.69 179 LYS A N 1
ATOM 1413 C CA . LYS A 1 179 ? -0.601 16.727 -1.259 1.00 91.69 179 LYS A CA 1
ATOM 1414 C C . LYS A 1 179 ? -2.081 16.366 -1.078 1.00 91.69 179 LYS A C 1
ATOM 1416 O O . LYS A 1 179 ? -2.609 16.502 0.022 1.00 91.69 179 LYS A O 1
ATOM 1421 N N . TRP A 1 180 ? -2.750 15.911 -2.140 1.00 91.19 180 TRP A N 1
ATOM 1422 C CA . TRP A 1 180 ? -4.163 15.524 -2.090 1.00 91.19 180 TRP A CA 1
ATOM 1423 C C . TRP A 1 180 ? -4.359 14.209 -1.350 1.00 91.19 180 TRP A C 1
ATOM 1425 O O . TRP A 1 180 ? -5.255 14.117 -0.514 1.00 91.19 180 TRP A O 1
ATOM 1435 N N . GLY A 1 181 ? -3.493 13.227 -1.608 1.00 91.62 181 GLY A N 1
ATOM 1436 C CA . GLY A 1 181 ? -3.459 11.982 -0.850 1.00 91.62 181 GLY A CA 1
ATOM 1437 C C . GLY A 1 181 ? -3.310 12.228 0.650 1.00 91.62 181 GLY A C 1
ATOM 1438 O O . GLY A 1 181 ? -4.118 11.744 1.439 1.00 91.62 181 GLY A O 1
ATOM 1439 N N . LEU A 1 182 ? -2.355 13.078 1.038 1.00 93.50 182 LEU A N 1
ATOM 1440 C CA . LEU A 1 182 ? -2.175 13.474 2.435 1.00 93.50 182 LEU A CA 1
ATOM 1441 C C . LEU A 1 182 ? -3.411 14.133 3.042 1.00 93.50 182 LEU A C 1
ATOM 1443 O O . LEU A 1 182 ? -3.807 13.767 4.146 1.00 93.50 182 LEU A O 1
ATOM 1447 N N . LEU A 1 183 ? -4.000 15.113 2.350 1.00 94.00 183 LEU A N 1
ATOM 1448 C CA . LEU A 1 183 ? -5.184 15.807 2.851 1.00 94.00 183 LEU A CA 1
ATOM 1449 C C . LEU A 1 183 ? -6.329 14.820 3.113 1.00 94.00 183 LEU A C 1
ATOM 1451 O O . LEU A 1 183 ? -6.965 14.891 4.160 1.00 94.00 183 LEU A O 1
ATOM 1455 N N . LEU A 1 184 ? -6.560 13.888 2.188 1.00 92.81 184 LEU A N 1
ATOM 1456 C CA . LEU A 1 184 ? -7.590 12.860 2.314 1.00 92.81 184 LEU A CA 1
ATOM 1457 C C . LEU A 1 184 ? -7.316 11.888 3.465 1.00 92.81 184 LEU A C 1
ATOM 1459 O O . LEU A 1 184 ? -8.218 11.614 4.254 1.00 92.81 184 LEU A O 1
ATOM 1463 N N . GLY A 1 185 ? -6.077 11.403 3.587 1.00 94.06 185 GLY A N 1
ATOM 1464 C CA . GLY A 1 185 ? -5.674 10.524 4.684 1.00 94.06 185 GLY A CA 1
ATOM 1465 C C . GLY A 1 185 ? -5.831 11.200 6.048 1.00 94.06 185 GLY A C 1
ATOM 1466 O O . GLY A 1 185 ? -6.399 10.616 6.968 1.00 94.06 185 GLY A O 1
ATOM 1467 N N . LEU A 1 186 ? -5.402 12.462 6.173 1.00 95.38 186 LEU A N 1
ATOM 1468 C CA . LEU A 1 186 ? -5.582 13.243 7.399 1.00 95.38 186 LEU A CA 1
ATOM 1469 C C . LEU A 1 186 ? -7.059 13.491 7.703 1.00 95.38 186 LEU A C 1
ATOM 1471 O O . LEU A 1 186 ? -7.474 13.295 8.841 1.00 95.38 186 LEU A O 1
ATOM 1475 N N . ALA A 1 187 ? -7.858 13.881 6.707 1.00 94.44 187 ALA A N 1
ATOM 1476 C CA . ALA A 1 187 ? -9.292 14.078 6.888 1.00 94.44 187 ALA A CA 1
ATOM 1477 C C . ALA A 1 187 ? -9.954 12.805 7.428 1.00 94.44 187 ALA A C 1
ATOM 1479 O O . ALA A 1 187 ? -10.660 12.869 8.430 1.00 94.44 187 ALA A O 1
ATOM 1480 N N . TYR A 1 188 ? -9.648 11.646 6.841 1.00 94.31 188 TYR A N 1
ATOM 1481 C CA . TYR A 1 188 ? -10.156 10.365 7.320 1.00 94.31 188 TYR A CA 1
ATOM 1482 C C . TYR A 1 188 ? -9.797 10.100 8.786 1.00 94.31 188 TYR A C 1
ATOM 1484 O O . TYR A 1 188 ? -10.678 9.787 9.587 1.00 94.31 188 TYR A O 1
ATOM 1492 N N . VAL A 1 189 ? -8.521 10.252 9.156 1.00 95.12 189 VAL A N 1
ATOM 1493 C CA . VAL A 1 189 ? -8.040 9.962 10.517 1.00 95.12 189 VAL A CA 1
ATOM 1494 C C . VAL A 1 189 ? -8.673 10.896 11.546 1.00 95.12 189 VAL A C 1
ATOM 1496 O O . VAL A 1 189 ? -9.083 10.439 12.611 1.00 95.12 189 VAL A O 1
ATOM 1499 N N . VAL A 1 190 ? -8.776 12.193 11.239 1.00 95.31 190 VAL A N 1
ATOM 1500 C CA . VAL A 1 190 ? -9.377 13.170 12.156 1.00 95.31 190 VAL A CA 1
ATOM 1501 C C . VAL A 1 190 ? -10.871 12.909 12.319 1.00 95.31 190 VAL A C 1
ATOM 1503 O O . VAL A 1 190 ? -11.352 12.863 13.448 1.00 95.31 190 VAL A O 1
ATOM 1506 N N . ILE A 1 191 ? -11.601 12.684 11.225 1.00 93.62 191 ILE A N 1
ATOM 1507 C CA . ILE A 1 191 ? -13.050 12.454 11.282 1.00 93.62 191 ILE A CA 1
ATOM 1508 C C . ILE A 1 191 ? -13.359 11.135 11.987 1.00 93.62 191 ILE A C 1
ATOM 1510 O O . ILE A 1 191 ? -14.206 11.121 12.866 1.00 93.62 191 ILE A O 1
ATOM 1514 N N . SER A 1 192 ? -12.618 10.060 11.703 1.00 93.19 192 SER A N 1
ATOM 1515 C CA . SER A 1 192 ? -12.796 8.769 12.391 1.00 93.19 192 SER A CA 1
ATOM 1516 C C . SER A 1 192 ? -12.577 8.866 13.905 1.00 93.19 192 SER A C 1
ATOM 1518 O O . SER A 1 192 ? -13.086 8.045 14.663 1.00 93.19 192 SER A O 1
ATOM 1520 N N . ARG A 1 193 ? -11.795 9.853 14.362 1.00 92.06 193 ARG A N 1
ATOM 1521 C CA . ARG A 1 193 ? -11.580 10.131 15.788 1.00 92.06 193 ARG A CA 1
ATOM 1522 C C . ARG A 1 193 ? -12.646 11.040 16.388 1.00 92.06 193 ARG A C 1
ATOM 1524 O O . ARG A 1 193 ? -12.966 10.863 17.557 1.00 92.06 193 ARG A O 1
ATOM 1531 N N . ALA A 1 194 ? -13.149 12.002 15.620 1.00 90.81 194 ALA A N 1
ATOM 1532 C CA . ALA A 1 194 ? -14.211 12.908 16.050 1.00 90.81 194 ALA A CA 1
ATOM 1533 C C . ALA A 1 194 ? -15.583 12.210 16.086 1.00 90.81 194 ALA A C 1
ATOM 1535 O O . ALA A 1 194 ? -16.378 12.441 16.991 1.00 90.81 194 ALA A O 1
ATOM 1536 N N . GLU A 1 195 ? -15.849 11.348 15.103 1.00 88.75 195 GLU A N 1
ATOM 1537 C CA . GLU A 1 195 ? -17.136 10.701 14.845 1.00 88.75 195 GLU A CA 1
ATOM 1538 C C . GLU A 1 195 ? -16.913 9.226 14.444 1.00 88.75 195 GLU A C 1
ATOM 1540 O O . GLU A 1 195 ? -16.882 8.894 13.256 1.00 88.75 195 GLU A O 1
ATOM 1545 N N . PRO A 1 196 ? -16.744 8.310 15.417 1.00 83.75 196 PRO A N 1
ATOM 1546 C CA . PRO A 1 196 ? -16.367 6.920 15.141 1.00 83.75 196 PRO A CA 1
ATOM 1547 C C . PRO A 1 196 ? -17.444 6.086 14.424 1.00 83.75 196 PRO A C 1
ATOM 1549 O O . PRO A 1 196 ? -17.138 5.000 13.938 1.00 83.75 196 PRO A O 1
ATOM 1552 N N . ASP A 1 197 ? -18.689 6.565 14.332 1.00 85.75 197 ASP A N 1
ATOM 1553 C CA . ASP A 1 197 ? -19.821 5.791 13.793 1.00 85.75 197 ASP A CA 1
ATOM 1554 C C . ASP A 1 197 ? -20.012 5.932 12.262 1.00 85.75 197 ASP A C 1
ATOM 1556 O O . ASP A 1 197 ? -20.933 5.370 11.666 1.00 85.75 197 ASP A O 1
ATOM 1560 N N . GLN A 1 198 ? -19.130 6.663 11.568 1.00 81.56 198 GLN A N 1
ATOM 1561 C CA . GLN A 1 198 ? -19.257 6.892 10.122 1.00 81.56 198 GLN A CA 1
ATOM 1562 C C . GLN A 1 198 ? -18.663 5.758 9.267 1.00 81.56 198 GLN A C 1
ATOM 1564 O O . GLN A 1 198 ? -17.579 5.881 8.695 1.00 81.56 198 GLN A O 1
ATOM 1569 N N . LYS A 1 199 ? -19.419 4.669 9.085 1.00 81.50 199 LYS A N 1
ATOM 1570 C CA . LYS A 1 199 ? -19.023 3.532 8.221 1.00 81.50 199 LYS A CA 1
ATOM 1571 C C . LYS A 1 199 ? -18.859 3.889 6.735 1.00 81.50 199 LYS A C 1
ATOM 1573 O O . LYS A 1 199 ? -18.106 3.229 6.029 1.00 81.50 199 LYS A O 1
ATOM 1578 N N . GLU A 1 200 ? -19.525 4.941 6.255 1.00 86.00 200 GLU A N 1
ATOM 1579 C CA . GLU A 1 200 ? -19.473 5.372 4.844 1.00 86.00 200 GLU A CA 1
ATOM 1580 C C . GLU A 1 200 ? -18.405 6.443 4.553 1.00 86.00 200 GLU A C 1
ATOM 1582 O O . GLU A 1 200 ? -18.317 6.965 3.435 1.00 86.00 200 GLU A O 1
ATOM 1587 N N . LEU A 1 201 ? -17.574 6.786 5.541 1.00 85.88 201 LEU A N 1
ATOM 1588 C CA . LEU A 1 201 ? -16.597 7.867 5.435 1.00 85.88 201 LEU A CA 1
ATOM 1589 C C . LEU A 1 201 ? -15.608 7.713 4.258 1.00 85.88 201 LEU A C 1
ATOM 1591 O O . LEU A 1 201 ? -15.427 8.699 3.535 1.00 85.88 201 LEU A O 1
ATOM 1595 N N . PRO A 1 202 ? -15.007 6.530 3.985 1.00 82.69 202 PRO A N 1
ATOM 1596 C CA . PRO A 1 202 ? -14.100 6.370 2.846 1.00 82.69 202 PRO A CA 1
ATOM 1597 C C . PRO A 1 202 ? -14.785 6.683 1.514 1.00 82.69 202 PRO A C 1
ATOM 1599 O O . PRO A 1 202 ? -14.234 7.385 0.668 1.00 82.69 202 PRO A O 1
ATOM 1602 N N . THR A 1 203 ? -16.021 6.207 1.335 1.00 82.44 203 THR A N 1
ATOM 1603 C CA . THR A 1 203 ? -16.798 6.411 0.110 1.00 82.44 203 THR A CA 1
ATOM 1604 C C . THR A 1 203 ? -17.191 7.875 -0.062 1.00 82.44 203 THR A C 1
ATOM 1606 O O . THR A 1 203 ? -17.112 8.400 -1.173 1.00 82.44 203 THR A O 1
ATOM 1609 N N . ARG A 1 204 ? -17.573 8.563 1.022 1.00 84.69 204 ARG A N 1
ATOM 1610 C CA . ARG A 1 204 ? -17.898 9.998 0.996 1.00 84.69 204 ARG A CA 1
ATOM 1611 C C . ARG A 1 204 ? -16.673 10.853 0.673 1.00 84.69 204 ARG A C 1
ATOM 1613 O O . ARG A 1 204 ? -16.762 11.704 -0.206 1.00 84.69 204 ARG A O 1
ATOM 1620 N N . LEU A 1 205 ? -15.524 10.575 1.293 1.00 83.88 205 LEU A N 1
ATOM 1621 C CA . LEU A 1 205 ? -14.252 11.246 0.992 1.00 83.88 205 LEU A CA 1
ATOM 1622 C C . LEU A 1 205 ? -13.802 11.005 -0.452 1.00 83.88 205 LEU A C 1
ATOM 1624 O O . LEU A 1 205 ? -13.404 11.942 -1.146 1.00 83.88 205 LEU A O 1
ATOM 1628 N N . ALA A 1 206 ? -13.904 9.761 -0.924 1.00 77.44 206 ALA A N 1
ATOM 1629 C CA . ALA A 1 206 ? -13.579 9.411 -2.299 1.00 77.44 206 ALA A CA 1
ATOM 1630 C C . ALA A 1 206 ? -14.487 10.146 -3.295 1.00 77.44 206 ALA A C 1
ATOM 1632 O O . ALA A 1 206 ? -13.992 10.646 -4.302 1.00 77.44 206 ALA A O 1
ATOM 1633 N N . ARG A 1 207 ? -15.791 10.272 -3.005 1.00 79.25 207 ARG A N 1
ATOM 1634 C CA . ARG A 1 207 ? -16.747 11.033 -3.829 1.00 79.25 207 ARG A CA 1
ATOM 1635 C C . ARG A 1 207 ? -16.457 12.528 -3.817 1.00 79.25 207 ARG A C 1
ATOM 1637 O O . ARG A 1 207 ? -16.328 13.093 -4.897 1.00 79.25 207 ARG A O 1
ATOM 1644 N N . ALA A 1 208 ? -16.258 13.135 -2.650 1.00 73.50 208 ALA A N 1
ATOM 1645 C CA . ALA A 1 208 ? -15.949 14.562 -2.527 1.00 73.50 208 ALA A CA 1
ATOM 1646 C C . ALA A 1 208 ? -14.672 14.959 -3.296 1.00 73.50 208 ALA A C 1
ATOM 1648 O O . ALA A 1 208 ? -14.499 16.101 -3.721 1.00 73.50 208 ALA A O 1
ATOM 1649 N N . VAL A 1 209 ? -13.768 13.995 -3.520 1.00 69.56 209 VAL A N 1
ATOM 1650 C CA . VAL A 1 209 ? -12.471 14.220 -4.171 1.00 69.56 209 VAL A CA 1
ATOM 1651 C C . VAL A 1 209 ? -12.285 13.365 -5.435 1.00 69.56 209 VAL A C 1
ATOM 1653 O O . VAL A 1 209 ? -11.166 13.237 -5.936 1.00 69.56 209 VAL A O 1
ATOM 1656 N N . THR A 1 210 ? -13.379 12.876 -6.045 1.00 61.38 210 THR A N 1
ATOM 1657 C CA . THR A 1 210 ? -13.365 12.094 -7.311 1.00 61.38 210 THR A CA 1
ATOM 1658 C C . THR A 1 210 ? -12.654 12.811 -8.468 1.00 61.38 210 THR A C 1
ATOM 1660 O O . THR A 1 210 ? -12.331 12.197 -9.480 1.00 61.38 210 THR A O 1
ATOM 1663 N N . VAL A 1 211 ? -12.357 14.103 -8.319 1.00 53.56 211 VAL A N 1
ATOM 1664 C CA . VAL A 1 211 ? -11.678 14.931 -9.319 1.00 53.56 211 VAL A CA 1
ATOM 1665 C C . VAL A 1 211 ? -10.166 15.094 -9.064 1.00 53.56 211 VAL A C 1
ATOM 1667 O O . VAL A 1 211 ? -9.449 15.445 -10.001 1.00 53.56 211 VAL A O 1
ATOM 1670 N N . ALA A 1 212 ? -9.640 14.837 -7.854 1.00 53.66 212 ALA A N 1
ATOM 1671 C CA . ALA A 1 212 ? -8.265 15.242 -7.504 1.00 53.66 212 ALA A CA 1
ATOM 1672 C C . ALA A 1 212 ? -7.261 14.105 -7.241 1.00 53.66 212 ALA A C 1
ATOM 1674 O O . ALA A 1 212 ? -6.073 14.301 -7.501 1.00 53.66 212 ALA A O 1
ATOM 1675 N N . SER A 1 213 ? -7.685 12.923 -6.775 1.00 55.59 213 SER A N 1
ATOM 1676 C CA . SER A 1 213 ? -6.748 11.817 -6.507 1.00 55.59 213 SER A CA 1
ATOM 1677 C C . SER A 1 213 ? -6.757 10.793 -7.640 1.00 55.59 213 SER A C 1
ATOM 1679 O O . SER A 1 213 ? -7.582 9.887 -7.694 1.00 55.59 213 SER A O 1
ATOM 1681 N N . ALA A 1 214 ? -5.819 10.946 -8.574 1.00 50.19 214 ALA A N 1
ATOM 1682 C CA . ALA A 1 214 ? -5.734 10.138 -9.792 1.00 50.19 214 ALA A CA 1
ATOM 1683 C C . ALA A 1 214 ? -5.274 8.680 -9.578 1.00 50.19 214 ALA A C 1
ATOM 1685 O O . ALA A 1 214 ? -5.140 7.948 -10.552 1.00 50.19 214 ALA A O 1
ATOM 1686 N N . ASN A 1 215 ? -4.990 8.253 -8.342 1.00 62.00 215 ASN A N 1
ATOM 1687 C CA . ASN A 1 215 ? -4.157 7.068 -8.123 1.00 62.00 215 ASN A CA 1
ATOM 1688 C C . ASN A 1 215 ? -4.823 5.906 -7.380 1.00 62.00 215 ASN A C 1
ATOM 1690 O O . ASN A 1 215 ? -4.168 4.882 -7.237 1.00 62.00 215 ASN A O 1
ATOM 1694 N N . GLY A 1 216 ? -6.060 6.031 -6.883 1.00 68.56 216 GLY A N 1
ATOM 1695 C CA . GLY A 1 216 ? -6.739 4.922 -6.186 1.00 68.56 216 GLY A CA 1
ATOM 1696 C C . GLY A 1 216 ? -6.046 4.435 -4.900 1.00 68.56 216 GLY A C 1
ATOM 1697 O O . GLY A 1 216 ? -6.414 3.400 -4.364 1.00 68.56 216 GLY A O 1
ATOM 1698 N N . ARG A 1 217 ? -5.057 5.178 -4.382 1.00 84.44 217 ARG A N 1
ATOM 1699 C CA . ARG A 1 217 ? -4.232 4.809 -3.215 1.00 84.44 217 ARG A CA 1
ATOM 1700 C C . ARG A 1 217 ? -4.733 5.405 -1.897 1.00 84.44 217 ARG A C 1
ATOM 1702 O O . ARG A 1 217 ? -3.933 5.751 -1.035 1.00 84.44 217 ARG A O 1
ATOM 1709 N N . LEU A 1 218 ? -6.043 5.597 -1.745 1.00 86.75 218 LEU A N 1
ATOM 1710 C CA . LEU A 1 218 ? -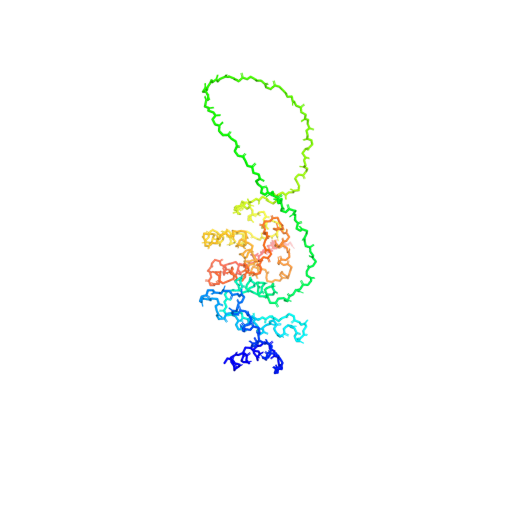6.599 6.230 -0.543 1.00 86.75 218 LEU A CA 1
ATOM 1711 C C . LEU A 1 218 ? -6.225 5.453 0.731 1.00 86.75 218 LEU A C 1
ATOM 1713 O O . LEU A 1 218 ? -5.811 6.065 1.709 1.00 86.75 218 LEU A O 1
ATOM 1717 N N . GLU A 1 219 ? -6.276 4.123 0.681 1.00 88.44 219 GLU A N 1
ATOM 1718 C CA . GLU A 1 219 ? -5.916 3.249 1.806 1.00 88.44 219 GLU A CA 1
ATOM 1719 C C . GLU A 1 219 ? -4.457 3.419 2.255 1.00 88.44 219 GLU A C 1
ATOM 1721 O O . GLU A 1 219 ? -4.174 3.503 3.450 1.00 88.44 219 GLU A O 1
ATOM 1726 N N . GLU A 1 220 ? -3.518 3.556 1.310 1.00 90.94 220 GLU A N 1
ATOM 1727 C CA . GLU A 1 220 ? -2.107 3.821 1.632 1.00 90.94 220 GLU A CA 1
ATOM 1728 C C . GLU A 1 220 ? -1.955 5.153 2.379 1.00 90.94 220 GLU A C 1
ATOM 1730 O O . GLU A 1 220 ? -1.207 5.251 3.354 1.00 90.94 220 GLU A O 1
ATOM 1735 N N . TRP A 1 221 ? -2.698 6.176 1.949 1.00 92.56 221 TRP A N 1
ATOM 1736 C CA . TRP A 1 221 ? -2.689 7.490 2.585 1.00 92.56 221 TRP A CA 1
ATOM 1737 C C . TRP A 1 221 ? -3.343 7.489 3.960 1.00 92.56 221 TRP A C 1
ATOM 1739 O O . TRP A 1 221 ? -2.838 8.161 4.857 1.00 92.56 221 TRP A O 1
ATOM 1749 N N . ILE A 1 222 ? -4.421 6.728 4.146 1.00 93.00 222 ILE A N 1
ATOM 1750 C CA . ILE A 1 222 ? -5.050 6.520 5.454 1.00 93.00 222 ILE A CA 1
ATOM 1751 C C . ILE A 1 222 ? -4.052 5.865 6.407 1.00 93.00 222 ILE A C 1
ATOM 1753 O O . ILE A 1 222 ? -3.845 6.360 7.516 1.00 93.00 222 ILE A O 1
ATOM 1757 N N . HIS A 1 223 ? -3.388 4.795 5.966 1.00 93.38 223 HIS A N 1
ATOM 1758 C CA . HIS A 1 223 ? -2.399 4.095 6.778 1.00 93.38 223 HIS A CA 1
ATOM 1759 C C . HIS A 1 223 ? -1.241 5.018 7.175 1.00 93.38 223 HIS A C 1
ATOM 1761 O O . HIS A 1 223 ? -0.908 5.132 8.357 1.00 93.38 223 HIS A O 1
ATOM 1767 N N . TRP A 1 224 ? -0.672 5.737 6.206 1.00 94.50 224 TRP A N 1
ATOM 1768 C CA . TRP A 1 224 ? 0.428 6.666 6.452 1.00 94.50 224 TRP A CA 1
ATOM 1769 C C . TRP A 1 224 ? 0.016 7.815 7.384 1.00 94.50 224 TRP A C 1
ATOM 1771 O O . TRP A 1 224 ? 0.705 8.093 8.366 1.00 94.50 224 TRP A O 1
ATOM 1781 N N . ALA A 1 225 ? -1.137 8.446 7.132 1.00 95.62 225 ALA A N 1
ATOM 1782 C CA . ALA A 1 225 ? -1.675 9.511 7.976 1.00 95.62 225 ALA A CA 1
ATOM 1783 C C . ALA A 1 225 ? -1.959 9.023 9.403 1.00 95.62 225 ALA A C 1
ATOM 1785 O O . ALA A 1 225 ? -1.713 9.751 10.362 1.00 95.62 225 ALA A O 1
ATOM 1786 N N . SER A 1 226 ? -2.422 7.782 9.567 1.00 95.31 226 SER A N 1
ATOM 1787 C CA . SER A 1 226 ? -2.620 7.188 10.888 1.00 95.31 226 SER A CA 1
ATOM 1788 C C . SER A 1 226 ? -1.295 7.063 11.635 1.00 95.31 226 SER A C 1
ATOM 1790 O O . SER A 1 226 ? -1.227 7.411 12.812 1.00 95.31 226 SER A O 1
ATOM 1792 N N . GLN A 1 227 ? -0.224 6.619 10.971 1.00 95.69 227 GLN A N 1
ATOM 1793 C CA . GLN A 1 227 ? 1.095 6.490 11.596 1.00 95.69 227 GLN A CA 1
ATOM 1794 C C . GLN A 1 227 ? 1.650 7.840 12.057 1.00 95.69 227 GLN A C 1
ATOM 1796 O O . GLN A 1 227 ? 2.081 7.963 13.200 1.00 95.69 227 GLN A O 1
ATOM 1801 N N . ILE A 1 228 ? 1.592 8.870 11.208 1.00 95.06 228 ILE A N 1
ATOM 1802 C CA . ILE A 1 228 ? 2.161 10.185 11.544 1.00 95.06 228 ILE A CA 1
ATOM 1803 C C . ILE A 1 228 ? 1.312 10.984 12.543 1.00 95.06 228 ILE A C 1
ATOM 1805 O O . ILE A 1 228 ? 1.853 11.787 13.305 1.00 95.06 228 ILE A O 1
ATOM 1809 N N . ALA A 1 229 ? -0.005 10.764 12.567 1.00 93.12 229 ALA A N 1
ATOM 1810 C CA . ALA A 1 229 ? -0.914 11.428 13.496 1.00 93.12 229 ALA A CA 1
ATOM 1811 C C . ALA A 1 229 ? -1.020 10.703 14.852 1.00 93.12 229 ALA A C 1
ATOM 1813 O O . ALA A 1 229 ? -1.553 11.263 15.814 1.00 93.12 229 ALA A O 1
ATOM 1814 N N . THR A 1 230 ? -0.500 9.474 14.959 1.00 92.31 230 THR A N 1
ATOM 1815 C CA . THR A 1 230 ? -0.475 8.730 16.224 1.00 92.31 230 THR A CA 1
ATOM 1816 C C . THR A 1 230 ? 0.346 9.492 17.266 1.00 92.31 230 THR A C 1
ATOM 1818 O O . THR A 1 230 ? 1.472 9.913 17.012 1.00 92.31 230 THR A O 1
ATOM 1821 N N . GLY A 1 231 ? -0.235 9.696 18.452 1.00 87.81 231 GLY A N 1
ATOM 1822 C CA . GLY A 1 231 ? 0.416 10.402 19.561 1.00 87.81 231 GLY A CA 1
ATOM 1823 C C . GLY A 1 231 ? 0.415 11.931 19.451 1.00 87.81 231 GLY A C 1
ATOM 1824 O O . GLY A 1 231 ? 0.967 12.599 20.322 1.00 87.81 231 GLY A O 1
ATOM 1825 N N . GLN A 1 232 ? -0.216 12.511 18.426 1.00 94.06 232 GLN A N 1
ATOM 1826 C CA . GLN A 1 232 ? -0.293 13.963 18.293 1.00 94.06 232 GLN A CA 1
ATOM 1827 C C . GLN A 1 232 ? -1.329 14.569 19.250 1.00 94.06 232 GLN A C 1
ATOM 1829 O O . GLN A 1 232 ? -2.511 14.220 19.232 1.00 94.06 232 GLN A O 1
ATOM 1834 N N . SER A 1 233 ? -0.899 15.544 20.053 1.00 91.75 233 SER A N 1
ATOM 1835 C CA . SER A 1 233 ? -1.744 16.209 21.058 1.00 91.75 233 SER A CA 1
ATOM 1836 C C . SER A 1 233 ? -2.855 17.077 20.461 1.00 91.75 233 SER A C 1
ATOM 1838 O O . SER A 1 233 ? -3.844 17.371 21.128 1.00 91.75 233 SER A O 1
ATOM 1840 N N . TRP A 1 234 ? -2.724 17.503 19.203 1.00 91.00 234 TRP A N 1
ATOM 1841 C CA . TRP A 1 234 ? -3.786 18.235 18.513 1.00 91.00 234 TRP A CA 1
ATOM 1842 C C . TRP A 1 234 ? -4.945 17.317 18.102 1.00 91.00 234 TRP A C 1
ATOM 1844 O O . TRP A 1 234 ? -6.070 17.792 17.998 1.00 91.00 234 TRP A O 1
ATOM 1854 N N . LEU A 1 235 ? -4.700 16.013 17.932 1.00 90.62 235 LEU A N 1
ATOM 1855 C CA . LEU A 1 235 ? -5.727 15.032 17.578 1.00 90.62 235 LEU A CA 1
ATOM 1856 C C . LEU A 1 235 ? -6.530 14.584 18.807 1.00 90.62 235 LEU A C 1
ATOM 1858 O O . LEU A 1 235 ? -7.742 14.407 18.725 1.00 90.62 235 LEU A O 1
ATOM 1862 N N . THR A 1 236 ? -5.876 14.453 19.965 1.00 87.38 236 THR A N 1
ATOM 1863 C CA . THR A 1 236 ? -6.552 14.092 21.224 1.00 87.38 236 THR A CA 1
ATOM 1864 C C . THR A 1 236 ? -7.562 15.151 21.660 1.00 87.38 236 THR A C 1
ATOM 1866 O O . THR A 1 236 ? -8.612 14.804 22.186 1.00 87.38 236 THR A O 1
ATOM 1869 N N . LYS A 1 237 ? -7.299 16.431 21.373 1.00 85.50 237 LYS A N 1
ATOM 1870 C CA . LYS A 1 237 ? -8.228 17.537 21.657 1.00 85.50 237 LYS A CA 1
ATOM 1871 C C . LYS A 1 237 ? -9.538 17.451 20.868 1.00 85.50 237 LYS A C 1
ATOM 1873 O O . LYS A 1 237 ? -10.561 17.880 21.381 1.00 85.50 237 LYS A O 1
ATOM 1878 N N . VAL A 1 238 ? -9.516 16.886 19.659 1.00 85.00 238 VAL A N 1
ATOM 1879 C CA . VAL A 1 238 ? -10.714 16.754 18.807 1.00 85.00 238 VAL A CA 1
ATOM 1880 C C . VAL A 1 238 ? -11.656 15.674 19.335 1.00 85.00 238 VAL A C 1
ATOM 1882 O O . VAL A 1 238 ? -12.865 15.851 19.304 1.00 85.00 238 VAL A O 1
ATOM 1885 N N . ALA A 1 239 ? -11.108 14.570 19.847 1.00 75.69 239 ALA A N 1
ATOM 1886 C CA . ALA A 1 239 ? 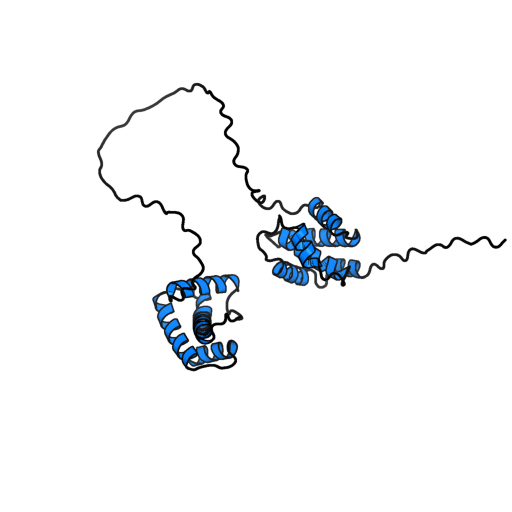-11.900 13.453 20.364 1.00 75.69 239 ALA A CA 1
ATOM 1887 C C . ALA A 1 239 ? -12.557 13.746 21.725 1.00 75.69 239 ALA A C 1
ATOM 1889 O O . ALA A 1 239 ? -13.493 13.058 22.119 1.00 75.69 239 ALA A O 1
ATOM 1890 N N . VAL A 1 240 ? -12.029 14.724 22.465 1.00 70.44 240 VAL A N 1
ATOM 1891 C CA . VAL A 1 240 ? -12.419 14.990 23.857 1.00 70.44 240 VAL A CA 1
ATOM 1892 C C . VAL A 1 240 ? -13.416 16.132 23.975 1.00 70.44 240 VAL A C 1
ATOM 1894 O O . VAL A 1 240 ? -14.000 16.255 25.040 1.00 70.44 240 VAL A O 1
ATOM 1897 N N . GLU A 1 241 ? -13.634 16.947 22.938 1.00 61.59 241 GLU A N 1
ATOM 1898 C CA . GLU A 1 241 ? -14.563 18.080 23.002 1.00 61.59 241 GLU A CA 1
ATOM 1899 C C . GLU A 1 241 ? -16.000 17.544 23.152 1.00 61.59 241 GLU A C 1
ATOM 1901 O O . GLU A 1 241 ? -16.602 17.121 22.158 1.00 61.59 241 GLU A O 1
ATOM 1906 N N . PRO A 1 242 ? -16.563 17.490 24.379 1.00 56.59 242 PRO A N 1
ATOM 1907 C CA . PRO A 1 242 ? -17.945 17.086 24.537 1.00 56.59 242 PRO A CA 1
ATOM 1908 C C . PRO A 1 242 ? -18.755 18.190 23.864 1.00 56.59 242 PRO A C 1
ATOM 1910 O O . PRO A 1 242 ? -18.419 19.369 24.021 1.00 56.59 242 PRO A O 1
ATOM 1913 N N . GLU A 1 243 ? -19.805 17.833 23.117 1.00 56.25 243 GLU A N 1
ATOM 1914 C CA . GLU A 1 243 ? -20.837 18.811 22.756 1.00 56.25 243 GLU A CA 1
ATOM 1915 C C . GLU A 1 243 ? -21.084 19.659 24.007 1.00 56.25 243 GLU A C 1
ATOM 1917 O O . GLU A 1 243 ? -21.359 19.064 25.060 1.00 56.25 243 GLU A O 1
ATOM 1922 N N . PRO A 1 244 ? -20.899 20.996 23.963 1.00 56.50 244 PRO A N 1
ATOM 1923 C CA . PRO A 1 244 ? -21.262 21.813 25.099 1.00 56.50 244 PRO A CA 1
ATOM 1924 C C . PRO A 1 244 ? -22.711 21.447 25.341 1.00 56.50 244 PRO A C 1
ATOM 1926 O O . PRO A 1 244 ? -23.533 21.654 24.445 1.00 56.50 244 PRO A O 1
ATOM 1929 N N . ILE A 1 245 ? -22.988 20.796 26.479 1.00 56.56 245 ILE A N 1
ATOM 1930 C CA . ILE A 1 245 ? -24.346 20.483 26.892 1.00 56.56 245 ILE A CA 1
ATOM 1931 C C . ILE A 1 245 ? -25.007 21.838 26.790 1.00 56.56 245 ILE A C 1
ATOM 1933 O O . ILE A 1 245 ? -24.683 22.731 27.577 1.00 56.56 245 ILE A O 1
ATOM 1937 N N . ARG A 1 246 ? -25.809 22.042 25.737 1.00 54.34 246 ARG A N 1
ATOM 1938 C CA . ARG A 1 246 ? -26.649 23.215 25.622 1.00 54.34 246 ARG A CA 1
ATOM 1939 C C . ARG A 1 246 ? -27.469 23.076 26.874 1.00 54.34 246 ARG A C 1
ATOM 1941 O O . ARG A 1 246 ? -28.330 22.203 26.933 1.00 54.34 246 ARG A O 1
ATOM 1948 N N . GLN A 1 247 ? -27.081 23.817 27.910 1.00 50.97 247 GLN A N 1
ATOM 1949 C CA . GLN A 1 247 ? -27.883 23.987 29.090 1.00 50.97 247 GLN A CA 1
ATOM 1950 C C . GLN A 1 247 ? -29.177 24.492 28.490 1.00 50.97 247 GLN A C 1
ATOM 1952 O O . GLN A 1 247 ? -29.251 25.624 28.011 1.00 50.97 247 GLN A O 1
ATOM 1957 N N . LEU A 1 248 ? -30.137 23.577 28.363 1.00 52.50 248 LEU A N 1
ATOM 1958 C CA . LEU A 1 248 ? -31.524 23.900 28.167 1.00 52.50 248 LEU A CA 1
ATOM 1959 C C . LEU A 1 248 ? -31.827 24.683 29.428 1.00 52.50 248 LEU A C 1
ATOM 1961 O O . LEU A 1 248 ? -32.156 24.118 30.465 1.00 52.50 248 LEU A O 1
ATOM 1965 N N . TYR A 1 249 ? -31.554 25.981 29.359 1.00 51.56 249 TYR A N 1
ATOM 1966 C CA . TYR A 1 249 ? -32.031 26.963 30.292 1.00 51.56 249 TYR A CA 1
ATOM 1967 C C . TYR A 1 249 ? -33.539 26.920 30.072 1.00 51.56 249 TYR A C 1
ATOM 1969 O O . TYR A 1 249 ? -34.105 27.662 29.273 1.00 51.56 249 TYR A O 1
ATOM 1977 N N . THR A 1 250 ? -34.187 25.941 30.699 1.00 59.62 250 THR A N 1
ATOM 1978 C CA . THR A 1 250 ? -35.569 26.064 31.108 1.00 59.62 250 THR A CA 1
ATOM 1979 C C . THR A 1 250 ? -35.533 27.274 32.021 1.00 59.62 250 THR A C 1
ATOM 1981 O O . THR A 1 250 ? -35.074 27.181 33.162 1.00 59.62 250 THR A O 1
ATOM 1984 N N . GLY A 1 251 ? -35.844 28.440 31.451 1.00 64.88 251 GLY A N 1
ATOM 1985 C CA . GLY A 1 251 ? -35.972 29.672 32.211 1.00 64.88 251 GLY A CA 1
ATOM 1986 C C . GLY A 1 251 ? -36.865 29.424 33.427 1.00 64.88 251 GLY A C 1
ATOM 1987 O O . GLY A 1 251 ? -37.675 28.491 33.393 1.00 64.88 251 GLY A O 1
ATOM 1988 N N . PRO A 1 252 ? -36.691 30.196 34.509 1.00 63.44 252 PRO A N 1
ATOM 1989 C CA . PRO A 1 252 ? -37.542 30.071 35.681 1.00 63.44 252 PRO A CA 1
ATOM 1990 C C . PRO A 1 252 ? -38.994 30.190 35.220 1.00 63.44 252 PRO A C 1
ATOM 1992 O O . PRO A 1 252 ? -39.409 31.240 34.741 1.00 63.44 252 PRO A O 1
ATOM 1995 N N . GLY A 1 253 ? -39.718 29.070 35.275 1.00 62.44 253 GLY A N 1
ATOM 1996 C CA . GLY A 1 253 ? -41.158 29.075 35.123 1.00 62.44 253 GLY A CA 1
ATOM 1997 C C . GLY A 1 253 ? -41.711 29.916 36.256 1.00 62.44 253 GLY A C 1
ATOM 1998 O O . GLY A 1 253 ? -41.409 29.646 37.421 1.00 62.44 253 GLY A O 1
ATOM 1999 N N . ASP A 1 254 ? -42.445 30.954 35.876 1.00 58.56 254 ASP A N 1
ATOM 2000 C CA . ASP A 1 254 ? -43.338 31.699 36.743 1.00 58.56 254 ASP A CA 1
ATOM 2001 C C . ASP A 1 254 ? -44.149 30.709 37.590 1.00 58.56 254 ASP A C 1
ATOM 2003 O O . ASP A 1 254 ? -44.930 29.909 37.070 1.00 58.56 254 ASP A O 1
ATOM 2007 N N . TRP A 1 255 ? -43.904 30.731 38.898 1.00 64.50 255 TRP A N 1
ATOM 2008 C CA . TRP A 1 255 ? -44.835 30.206 39.886 1.00 64.50 255 TRP A CA 1
ATOM 2009 C C . TRP A 1 255 ? -45.696 31.391 40.319 1.00 64.50 255 TRP A C 1
ATOM 2011 O O . TRP A 1 255 ? -45.330 32.098 41.260 1.00 64.50 255 TRP A O 1
ATOM 2021 N N . ASP A 1 256 ? -46.774 31.625 39.572 1.00 63.50 256 ASP A N 1
ATOM 2022 C CA . ASP A 1 256 ? -47.948 32.362 40.059 1.00 63.50 256 ASP A CA 1
ATOM 2023 C C . ASP A 1 256 ? -48.797 31.460 40.973 1.00 63.50 256 ASP A C 1
ATOM 2025 O O . ASP A 1 256 ? -48.952 30.254 40.651 1.00 63.50 256 ASP A O 1
#

Secondary structure (DSSP, 8-state):
-HHHHHHHHHTT-SS--HHHHHHHHHHHHHHHHH----TTTHHHHHHHHHHHHHHHHHSS------SS-HHHHHHHHHHHHHHHT-------PPPP--------------------------------------------PPPPHHHHHHHHHHHT--HHHHHHHHHHHHHHGGG-S-HHHHHHHHHHHHHHHH-TT-TTHHHHHHHHTTTT-TT--HHHHHHHHHHHHTT-HHHHHHHH----------------

Organism: NCBI:txid45607

Sequence (256 aa):
MDDALREIAESLLDDVSERVVRRSSKLVLQSRAKIQLKPAEEPARSYICVLLAAEAHSGQELAAKPPVPPALFSKLVEIFRQELGFKETVVAAPETPRKRRKDNPETPVKTPQRNPRTPVKTPQRTPQRTPQRTPRTPRSKEPTTSDIKRLAAEMGLKDSTVKAIQHGYLQYNHLVKDKWGLLLGLAYVVISRAEPDQKELPTRLARAVTVASANGRLEEWIHWASQIATGQSWLTKVAVEPEPIRQLYTGPGDWD

Foldseek 3Di:
DLVVLQVLLVQFDVDDDPQLSVQLVVLLVQCVVFPDDDPLCVVQSSNLSSQVSVCVVVVDRTDDDGPDDPVVSVVVNVVSCVRVVVDPPDPDDDDDDDDDDDDDDDDDDDDDDDDDDDDDDDDDDDPDDDPPPPPPLPPDDQDDLVLLVQLCVLVVHDPLLSVLLVVQLVVCVVVDPQSLLLSLLLSVLLCCLLPVPCPCSVVSSCVSCVRHDPDPCNVVSVVVNCVVCPPPPSSVVNNPPDPPPPPPCPDPPDPD